Protein AF-W0F2L9-F1 (afdb_monomer_lite)

Secondary structure (DSSP, 8-state):
----------------------------------TT-HHHH---SSSEEEEEEE-PPPPTTSGGGGS---TT--SEEEEEEEEEEBTTBSSSBSS--SSSTTTS---S-B--TT-SEEEEEE-S-TTSPPPEEEEEEE-TTSBEEEEEEEEEESSHHHHHHHHHHHHHHHHHHHHHHHT---EEEEEEEEETTT--EEEEEEEPPPP-----------HHHHHHHHHHHHHHH-S-HHHHHHHHHHHHHHHHHHHHHHHHHHHHTT--------B--S-GGGTS-HHHHHHHHHHHGGGTT-BHHHHHHHHIIIIIHHHH---TTTS----TT-HHHHHHHHHHHHHHHHHHHHHHHHHHHHTT--

Sequence (366 aa):
MPISRNTRKKKNRSGNKLGSRTKKQNESAIDATPLGQPSTTGRPIVTEDVIYTIVPEFPDTDPRSKLGNGPYGSEGEYIVIYRLGVPGVQSASTEFNFDALESTGDSLIGAPAEVKQFDVSYQLSRDGDAIHNFTLSTNENHRLAAAKIQFHAKSFGHAAAQAHNLIMPFLSQLSFTHEVAITTTGRKMVEVATGICQLSQTCIGAVKGMSIDLRVSTPEIRRLMACYREGLSSCEPLYQVLSFYKVIEGVFSIRKIEREAIKEQGETLYQECERMPQDLSAILHPSDLLYQAEYFKPYVGRKFTDVRDRLRDTLRVPIAHLNFDEIQPFGADSYEDMMVVHRALPVLRYMARTLLSSVVSNGNNG

InterPro domains:
  IPR035383 Methylamine utilization protein MauJ, C-terminal domain [PF17419] (225-356)

Foldseek 3Di:
DDDDDDDDDDDDDDDDDDDDDDDDPDPPPVPPPDDWDCVRQVFAQAFDKDKDKDFDDDDPPDPLNPVPRDSFDAWFKKKKKFWKEAPPPLLADSDDDLPCQQAPHAQVAADPPVDQKDKDFDAPDPPDGDTAIWMWGAYPRRGTTMIMHMDTAGTPVRVLQVVLLPVVVVVVVVCVVVVTRMDTQKMWMARPSRRIIMIMGGYGRTDDDDDDDDFDDDPLLVVLVVLLVVLSSDPDLLSVLLSLLVLLVSLVVVVVVVQVVCVVVVHHDDDDFDAAAQDCVVPDPPVCCVPLVVLCVVGHGHTPVVVSVVCVQVRVVLSVDDDPPPDPHQDSSGPVSVVNSSSCNSVSSVSSVVSSVVVSVVVRVD

Radius of gyration: 30.1 Å; chains: 1; bounding box: 117×58×94 Å

Organism: NCBI:txid929713

pLDDT: mean 84.16, std 18.31, range [30.45, 98.38]

Structure (mmCIF, N/CA/C/O backbone):
data_AF-W0F2L9-F1
#
_entry.id   AF-W0F2L9-F1
#
loop_
_atom_site.group_PDB
_atom_site.id
_atom_site.type_symbol
_atom_site.label_atom_id
_atom_site.label_alt_id
_atom_site.label_comp_id
_atom_site.label_asym_id
_atom_site.label_entity_id
_atom_site.label_seq_id
_atom_site.pdbx_PDB_ins_code
_atom_site.Cartn_x
_atom_site.Cartn_y
_atom_site.Cartn_z
_atom_site.occupancy
_atom_site.B_iso_or_equiv
_atom_site.auth_seq_id
_atom_site.auth_comp_id
_atom_site.auth_asym_id
_atom_site.auth_atom_id
_atom_site.pdbx_PDB_model_num
ATOM 1 N N . MET A 1 1 ? -87.367 31.156 61.515 1.00 32.53 1 MET A N 1
ATOM 2 C CA . MET A 1 1 ? -87.009 32.370 60.744 1.00 32.53 1 MET A CA 1
ATOM 3 C C . MET A 1 1 ? -85.594 32.202 60.198 1.00 32.53 1 MET A C 1
ATOM 5 O O . MET A 1 1 ? -84.814 31.554 60.879 1.00 32.53 1 MET A O 1
ATOM 9 N N . PRO A 1 2 ? -85.236 32.858 59.084 1.00 43.34 2 PRO A N 1
ATOM 10 C CA . PRO A 1 2 ? -85.387 32.503 57.661 1.00 43.34 2 PRO A CA 1
ATOM 11 C C . PRO A 1 2 ? -84.258 31.539 57.180 1.00 43.34 2 PRO A C 1
ATOM 13 O O . PRO A 1 2 ? -83.251 31.416 57.862 1.00 43.34 2 PRO A O 1
ATOM 16 N N . ILE A 1 3 ? -84.397 30.686 56.147 1.00 32.66 3 ILE A N 1
ATOM 17 C CA . ILE A 1 3 ? -84.581 30.932 54.688 1.00 32.66 3 ILE A CA 1
ATOM 18 C C . ILE A 1 3 ? -83.305 31.554 54.077 1.00 32.66 3 ILE A C 1
ATOM 20 O O . ILE A 1 3 ? -82.782 32.498 54.638 1.00 32.66 3 ILE A O 1
ATOM 24 N N . SER A 1 4 ? -82.774 31.219 52.901 1.00 33.69 4 SER A N 1
ATOM 25 C CA . SER A 1 4 ? -82.861 30.118 51.932 1.00 33.69 4 SER A CA 1
ATOM 26 C C . SER A 1 4 ? -82.072 30.584 50.695 1.00 33.69 4 SER A C 1
ATOM 28 O O . SER A 1 4 ? -82.092 31.785 50.443 1.00 33.69 4 SER A O 1
ATOM 30 N N . ARG A 1 5 ? -81.614 29.635 49.854 1.00 34.53 5 ARG A N 1
ATOM 31 C CA . ARG A 1 5 ? -81.596 29.723 48.366 1.00 34.53 5 ARG A CA 1
ATOM 32 C C . ARG A 1 5 ? -80.687 30.813 47.756 1.00 34.53 5 ARG A C 1
ATOM 34 O O . ARG A 1 5 ? -80.337 31.790 48.380 1.00 34.53 5 ARG A O 1
ATOM 41 N N . ASN A 1 6 ? -80.258 30.775 46.504 1.00 32.69 6 ASN A N 1
ATOM 42 C CA . ASN A 1 6 ? -80.379 29.868 45.367 1.00 32.69 6 ASN A CA 1
ATOM 43 C C . ASN A 1 6 ? -79.269 30.346 44.407 1.00 32.69 6 ASN A C 1
ATOM 45 O O . ASN A 1 6 ? -79.101 31.543 44.232 1.00 32.69 6 ASN A O 1
ATOM 49 N N . THR A 1 7 ? -78.406 29.473 43.893 1.00 35.94 7 THR A N 1
ATOM 50 C CA . THR A 1 7 ? -78.497 28.824 42.570 1.00 35.94 7 THR A CA 1
ATOM 51 C C . THR A 1 7 ? -78.510 29.730 41.333 1.00 35.94 7 THR A C 1
ATOM 53 O O . THR A 1 7 ? -79.236 30.716 41.297 1.00 35.94 7 THR A O 1
ATOM 56 N N . ARG A 1 8 ? -77.961 29.131 40.256 1.00 36.84 8 ARG A N 1
ATOM 57 C CA . ARG A 1 8 ? -78.331 29.240 38.823 1.00 36.84 8 ARG A CA 1
ATOM 58 C C . ARG A 1 8 ? -77.629 30.357 38.041 1.00 36.84 8 ARG A C 1
ATOM 60 O O . ARG A 1 8 ? -77.566 31.476 38.504 1.00 36.84 8 ARG A O 1
ATOM 67 N N . LYS A 1 9 ? -77.192 30.157 36.789 1.00 39.62 9 LYS A N 1
ATOM 68 C CA . LYS A 1 9 ? -77.120 29.015 35.830 1.00 39.62 9 LYS A CA 1
ATOM 69 C C . LYS A 1 9 ? -76.468 29.613 34.558 1.00 39.62 9 LYS A C 1
ATOM 71 O O . LYS A 1 9 ? -76.722 30.777 34.284 1.00 39.62 9 LYS A O 1
ATOM 76 N N . LYS A 1 10 ? -75.701 28.904 33.722 1.00 36.31 10 LYS A N 1
ATOM 77 C CA . LYS A 1 10 ? -76.143 27.973 32.647 1.00 36.31 10 LYS A CA 1
ATOM 78 C C . LYS A 1 10 ? -74.855 27.419 31.982 1.00 36.31 10 LYS A C 1
ATOM 80 O O . LYS A 1 10 ? -73.947 28.201 31.757 1.00 36.31 10 LYS A O 1
ATOM 85 N N . LYS A 1 11 ? -74.682 26.087 31.869 1.00 38.12 11 LYS A N 1
ATOM 86 C CA . LYS A 1 11 ? -74.959 25.208 30.687 1.00 38.12 11 LYS A CA 1
ATOM 87 C C . LYS A 1 11 ? -73.984 25.448 29.515 1.00 38.12 11 LYS A C 1
ATOM 89 O O . LYS A 1 11 ? -73.829 26.592 29.139 1.00 38.12 11 LYS A O 1
ATOM 94 N N . ASN A 1 12 ? -73.360 24.476 28.839 1.00 33.22 12 ASN A N 1
ATOM 95 C CA . ASN A 1 12 ? -73.493 23.012 28.667 1.00 33.22 12 ASN A CA 1
ATOM 96 C C . ASN A 1 12 ? -72.073 22.459 28.356 1.00 33.22 12 ASN A C 1
ATOM 98 O O . ASN A 1 12 ? -71.280 23.190 27.785 1.00 33.22 12 ASN A O 1
ATOM 102 N N . ARG A 1 13 ? -71.603 21.294 28.826 1.00 33.56 13 ARG A N 1
ATOM 103 C CA . ARG A 1 13 ? -71.938 19.876 28.535 1.00 33.56 13 ARG A CA 1
ATOM 104 C C . ARG A 1 13 ? -71.555 19.343 27.134 1.00 33.56 13 ARG A C 1
ATOM 106 O O . ARG A 1 13 ? -72.131 19.752 26.135 1.00 33.56 13 ARG A O 1
ATOM 113 N N . SER A 1 14 ? -70.763 18.260 27.190 1.00 32.53 14 SER A N 1
ATOM 114 C CA . SER A 1 14 ? -70.468 17.199 26.199 1.00 32.53 14 SER A CA 1
ATOM 115 C C . SER A 1 14 ? -69.470 17.554 25.085 1.00 32.53 14 SER A C 1
ATOM 117 O O . SER A 1 14 ? -69.533 18.641 24.547 1.00 32.53 14 SER A O 1
ATOM 119 N N . GLY A 1 15 ? -68.517 16.704 24.703 1.00 31.48 15 GLY A N 1
ATOM 120 C CA . GLY A 1 15 ? -68.354 15.285 24.986 1.00 31.48 15 GLY A CA 1
ATOM 121 C C . GLY A 1 15 ? -66.966 14.782 24.581 1.00 31.48 15 GLY A C 1
ATOM 122 O O . GLY A 1 15 ? -66.255 15.375 23.781 1.00 31.48 15 GLY A O 1
ATOM 123 N N . ASN A 1 16 ? -66.617 13.675 25.216 1.00 34.03 16 ASN A N 1
ATOM 124 C CA . ASN A 1 16 ? -65.407 12.880 25.105 1.00 34.03 16 ASN A CA 1
ATOM 125 C C . ASN A 1 16 ? -65.373 12.123 23.758 1.00 34.03 16 ASN A C 1
ATOM 127 O O . ASN A 1 16 ? -66.398 11.530 23.418 1.00 34.03 16 ASN A O 1
ATOM 131 N N . LYS A 1 17 ? -64.227 12.057 23.056 1.00 34.38 17 LYS A N 1
ATOM 132 C CA . LYS A 1 17 ? -63.616 10.796 22.562 1.00 34.38 17 LYS A CA 1
ATOM 133 C C . LYS A 1 17 ? -62.406 11.003 21.638 1.00 34.38 17 LYS A C 1
ATOM 135 O O . LYS A 1 17 ? -62.481 11.668 20.614 1.00 34.38 17 LYS A O 1
ATOM 140 N N . LEU A 1 18 ? -61.334 10.326 22.052 1.00 33.78 18 LEU A N 1
ATOM 141 C CA . LEU A 1 18 ? -60.259 9.666 21.309 1.00 33.78 18 LEU A CA 1
ATOM 142 C C . LEU A 1 18 ? -60.144 9.926 19.796 1.00 33.78 18 LEU A C 1
ATOM 144 O O . LEU A 1 18 ? -60.967 9.476 19.005 1.00 33.78 18 LEU A O 1
ATOM 148 N N . GLY A 1 19 ? -58.981 10.451 19.420 1.00 30.45 19 GLY A N 1
ATOM 149 C CA . GLY A 1 19 ? -58.369 10.266 18.110 1.00 30.45 19 GLY A CA 1
ATOM 150 C C . GLY A 1 19 ? -56.856 10.189 18.281 1.00 30.45 19 GLY A C 1
ATOM 151 O O . GLY A 1 19 ? -56.176 11.208 18.316 1.00 30.45 19 GLY A O 1
ATOM 152 N N . SER A 1 20 ? -56.347 8.970 18.441 1.00 38.28 20 SER A N 1
ATOM 153 C CA . SER A 1 20 ? -54.932 8.617 18.350 1.00 38.28 20 SER A CA 1
ATOM 154 C C . SER A 1 20 ? -54.290 9.243 17.107 1.00 38.28 20 SER A C 1
ATOM 156 O O . SER A 1 20 ? -54.668 8.902 15.985 1.00 38.28 20 SER A O 1
ATOM 158 N N . ARG A 1 21 ? -53.289 10.110 17.282 1.00 32.28 21 ARG A N 1
ATOM 159 C CA . ARG A 1 21 ? -52.370 10.486 16.199 1.00 32.28 21 ARG A CA 1
ATOM 160 C C . ARG A 1 21 ? -51.006 9.875 16.469 1.00 32.28 21 ARG A C 1
ATOM 162 O O . ARG A 1 21 ? -50.103 10.474 17.039 1.00 32.28 21 ARG A O 1
ATOM 169 N N . THR A 1 22 ? -50.933 8.611 16.087 1.00 32.81 22 THR A N 1
ATOM 170 C CA . THR A 1 22 ? -49.727 7.817 15.918 1.00 32.81 22 THR A CA 1
ATOM 171 C C . THR A 1 22 ? -48.825 8.454 14.858 1.00 32.81 22 THR A C 1
ATOM 173 O O . THR A 1 22 ? -49.310 8.945 13.839 1.00 32.81 22 THR A O 1
ATOM 176 N N . LYS A 1 23 ? -47.515 8.406 15.127 1.00 41.28 23 LYS A N 1
ATOM 177 C CA . LYS A 1 23 ? -46.378 8.357 14.192 1.00 41.28 23 LYS A CA 1
ATOM 178 C C . LYS A 1 23 ? -46.710 8.427 12.694 1.00 41.28 23 LYS A C 1
ATOM 180 O O . LYS A 1 23 ? -47.320 7.506 12.158 1.00 41.28 23 LYS A O 1
ATOM 185 N N . LYS A 1 24 ? -46.117 9.416 12.024 1.00 33.44 24 LYS A N 1
ATOM 186 C CA . LYS A 1 24 ? -45.250 9.257 10.837 1.00 33.44 24 LYS A CA 1
ATOM 187 C C . LYS A 1 24 ? -44.818 10.655 10.389 1.00 33.44 24 LYS A C 1
ATOM 189 O O . LYS A 1 24 ? -45.461 11.276 9.550 1.00 33.44 24 LYS A O 1
ATOM 194 N N . GLN A 1 25 ? -43.752 11.178 10.996 1.00 34.28 25 GLN A N 1
ATOM 195 C CA . GLN A 1 25 ? -42.932 12.144 10.273 1.00 34.28 25 GLN A CA 1
ATOM 196 C C . GLN A 1 25 ? -42.144 11.330 9.251 1.00 34.28 25 GLN A C 1
ATOM 198 O O . GLN A 1 25 ? -41.449 10.380 9.601 1.00 34.28 25 GLN A O 1
ATOM 203 N N . ASN A 1 26 ? -42.405 11.639 7.987 1.00 33.47 26 ASN A N 1
ATOM 204 C CA . ASN A 1 26 ? -41.763 11.061 6.823 1.00 33.47 26 ASN A CA 1
ATOM 205 C C . ASN A 1 26 ? -40.258 11.341 6.875 1.00 33.47 26 ASN A C 1
ATOM 207 O O . ASN A 1 26 ? -39.816 12.411 6.467 1.00 33.47 26 ASN A O 1
ATOM 211 N N . GLU A 1 27 ? -39.475 10.363 7.313 1.00 35.22 27 GLU A N 1
ATOM 212 C CA . GLU A 1 27 ? -38.125 10.176 6.795 1.00 35.22 27 GLU A CA 1
ATOM 213 C C . GLU A 1 27 ? -38.273 9.592 5.389 1.00 35.22 27 GLU A C 1
ATOM 215 O O . GLU A 1 27 ? -38.301 8.380 5.185 1.00 35.22 27 GLU A O 1
ATOM 220 N N . SER A 1 28 ? -38.440 10.461 4.393 1.00 34.53 28 SER A N 1
ATOM 221 C CA . SER A 1 28 ? -38.122 10.075 3.025 1.00 34.53 28 SER A CA 1
ATOM 222 C C . SER A 1 28 ? -36.600 10.051 2.921 1.00 34.53 28 SER A C 1
ATOM 224 O O . SER A 1 28 ? -35.982 11.049 2.546 1.00 34.53 28 SER A O 1
ATOM 226 N N . ALA A 1 29 ? -35.989 8.925 3.291 1.00 37.34 29 ALA A N 1
ATOM 227 C CA . ALA A 1 29 ? -34.690 8.581 2.741 1.00 37.34 29 ALA A CA 1
ATOM 228 C C . ALA A 1 29 ? -34.865 8.615 1.219 1.00 37.34 29 ALA A C 1
ATOM 230 O O . ALA A 1 29 ? -35.663 7.861 0.661 1.00 37.34 29 ALA A O 1
ATOM 231 N N . ILE A 1 30 ? -34.220 9.575 0.558 1.00 34.94 30 ILE A N 1
ATOM 232 C CA . ILE A 1 30 ? -34.125 9.569 -0.896 1.00 34.94 30 ILE A CA 1
ATOM 233 C C . ILE A 1 30 ? -33.247 8.364 -1.212 1.00 34.94 30 ILE A C 1
ATOM 235 O O . ILE A 1 30 ? -32.023 8.443 -1.154 1.00 34.94 30 ILE A O 1
ATOM 239 N N . ASP A 1 31 ? -33.897 7.237 -1.476 1.00 37.38 31 ASP A N 1
ATOM 240 C CA . ASP A 1 31 ? -33.274 5.989 -1.893 1.00 37.38 31 ASP A CA 1
ATOM 241 C C . ASP A 1 31 ? -32.893 6.132 -3.373 1.00 37.38 31 ASP A C 1
ATOM 243 O O . ASP A 1 31 ? -33.450 5.518 -4.281 1.00 37.38 31 ASP A O 1
ATOM 247 N N . ALA A 1 32 ? -31.991 7.074 -3.649 1.00 41.34 32 ALA A N 1
ATOM 248 C CA . ALA A 1 32 ? -31.327 7.136 -4.930 1.00 41.34 32 ALA A CA 1
ATOM 249 C C . ALA A 1 32 ? -30.340 5.973 -4.935 1.00 41.34 32 ALA A C 1
ATOM 251 O O . ALA A 1 32 ? -29.267 6.086 -4.347 1.00 41.34 32 ALA A O 1
ATOM 252 N N . THR A 1 33 ? -30.691 4.857 -5.582 1.00 44.84 33 THR A N 1
ATOM 253 C CA . THR A 1 33 ? -29.700 3.865 -6.011 1.00 44.84 33 THR A CA 1
ATOM 254 C C . THR A 1 33 ? -28.662 4.616 -6.841 1.00 44.84 33 THR A C 1
ATOM 256 O O . THR A 1 33 ? -28.976 5.032 -7.960 1.00 44.84 33 THR A O 1
ATOM 259 N N . PRO A 1 34 ? -27.460 4.876 -6.305 1.00 46.47 34 PRO A N 1
ATOM 260 C CA . PRO A 1 34 ? -26.471 5.656 -7.021 1.00 46.47 34 PRO A CA 1
ATOM 261 C C . PRO A 1 34 ? -26.061 4.861 -8.263 1.00 46.47 34 PRO A C 1
ATOM 263 O O . PRO A 1 34 ? -25.746 3.671 -8.178 1.00 46.47 34 PRO A O 1
ATOM 266 N N . LEU A 1 35 ? -26.046 5.520 -9.421 1.00 42.91 35 LEU A N 1
ATOM 267 C CA . LEU A 1 35 ? -25.263 5.049 -10.559 1.00 42.91 35 LEU A CA 1
ATOM 268 C C . LEU A 1 35 ? -23.835 4.798 -10.052 1.00 42.91 35 LEU A C 1
ATOM 270 O O . LEU A 1 35 ? -23.192 5.721 -9.555 1.00 42.91 35 LEU A O 1
ATOM 274 N N . GLY A 1 36 ? -23.363 3.553 -10.132 1.00 46.50 36 GLY A N 1
ATOM 275 C CA . GLY A 1 36 ? -21.990 3.209 -9.767 1.00 46.50 36 GLY A CA 1
ATOM 276 C C . GLY A 1 36 ? -21.790 2.300 -8.553 1.00 46.50 36 GLY A C 1
ATOM 277 O O . GLY A 1 36 ? -20.701 2.318 -7.981 1.00 46.50 36 GLY A O 1
ATOM 278 N N . GLN A 1 37 ? -22.784 1.477 -8.191 1.00 53.00 37 GLN A N 1
ATOM 279 C CA . GLN A 1 37 ? -22.584 0.330 -7.290 1.00 53.00 37 GLN A CA 1
ATOM 280 C C . GLN A 1 37 ? -21.299 -0.439 -7.682 1.00 53.00 37 GLN A C 1
ATOM 282 O O . GLN A 1 37 ? -21.071 -0.624 -8.885 1.00 53.00 37 GLN A O 1
ATOM 287 N N . PRO A 1 38 ? -20.465 -0.898 -6.723 1.00 52.88 38 PRO A N 1
ATOM 288 C CA . PRO A 1 38 ? -19.215 -1.617 -7.017 1.00 52.88 38 PRO A CA 1
ATOM 289 C C . PRO A 1 38 ? -19.407 -2.766 -8.018 1.00 52.88 38 PRO A C 1
ATOM 291 O O . PRO A 1 38 ? -18.625 -2.927 -8.953 1.00 52.88 38 PRO A O 1
ATOM 294 N N . SER A 1 39 ? -20.536 -3.473 -7.905 1.00 54.03 39 SER A N 1
ATOM 295 C CA . SER A 1 39 ? -20.955 -4.559 -8.798 1.00 54.03 39 SER A CA 1
ATOM 296 C C . SER A 1 39 ? -21.158 -4.158 -10.266 1.00 54.03 39 SER A C 1
ATOM 298 O O . SER A 1 39 ? -21.162 -5.027 -11.130 1.00 54.03 39 SER A O 1
ATOM 300 N N . THR A 1 40 ? -21.316 -2.865 -10.565 1.00 56.09 40 THR A N 1
ATOM 301 C CA . THR A 1 40 ? -21.592 -2.342 -11.917 1.00 56.09 40 THR A CA 1
ATOM 302 C C . THR A 1 40 ? -20.418 -1.601 -12.553 1.00 56.09 40 THR A C 1
ATOM 304 O O . THR A 1 40 ? -20.415 -1.412 -13.765 1.00 56.09 40 THR A O 1
ATOM 307 N N . THR A 1 41 ? -19.424 -1.173 -11.767 1.00 64.81 41 THR A N 1
ATOM 308 C CA . THR A 1 41 ? -18.317 -0.325 -12.259 1.00 64.81 41 THR A CA 1
ATOM 309 C C . THR A 1 41 ? -16.959 -1.012 -12.267 1.00 64.81 41 THR A C 1
ATOM 311 O O . THR A 1 41 ? -16.016 -0.447 -12.813 1.00 64.81 41 THR A O 1
ATOM 314 N N . GLY A 1 42 ? -16.830 -2.188 -11.641 1.00 71.12 42 GLY A N 1
ATOM 315 C CA . GLY A 1 42 ? -15.534 -2.852 -11.459 1.00 71.12 42 GLY A CA 1
ATOM 316 C C . GLY A 1 42 ? -14.571 -2.079 -10.548 1.00 71.12 42 GLY A C 1
ATOM 317 O O . GLY A 1 42 ? -13.401 -2.437 -10.450 1.00 71.12 42 GLY A O 1
ATOM 318 N N . ARG A 1 43 ? -15.045 -1.012 -9.886 1.00 81.25 43 ARG A N 1
ATOM 319 C CA . ARG A 1 43 ? -14.256 -0.210 -8.948 1.00 81.25 43 ARG A CA 1
ATOM 320 C C . ARG A 1 43 ? -14.350 -0.786 -7.534 1.00 81.25 43 ARG A C 1
ATOM 322 O O . ARG A 1 43 ? -15.436 -1.219 -7.134 1.00 81.25 43 ARG A O 1
ATOM 329 N N . PRO A 1 44 ? -13.261 -0.724 -6.752 1.00 82.94 44 PRO A N 1
ATOM 330 C CA . PRO A 1 44 ? -13.274 -1.144 -5.355 1.00 82.94 44 PRO A CA 1
ATOM 331 C C . PRO A 1 44 ? -14.209 -0.279 -4.499 1.00 82.94 44 PRO A C 1
ATOM 333 O O . PRO A 1 44 ? -14.563 0.840 -4.865 1.00 82.94 44 PRO A O 1
ATOM 336 N N . ILE A 1 45 ? -14.603 -0.757 -3.314 1.00 82.88 45 ILE A N 1
ATOM 337 C CA . ILE A 1 45 ? -15.518 -0.017 -2.418 1.00 82.88 45 ILE A CA 1
ATOM 338 C C . ILE A 1 45 ? -14.928 1.337 -1.991 1.00 82.88 45 ILE A C 1
ATOM 340 O O . ILE A 1 45 ? -15.658 2.303 -1.753 1.00 82.88 45 ILE A O 1
ATOM 344 N N . VAL A 1 46 ? -13.616 1.420 -1.821 1.00 87.00 46 VAL A N 1
ATOM 345 C CA . VAL A 1 46 ? -12.884 2.654 -1.512 1.00 87.00 46 VAL A CA 1
ATOM 346 C C . VAL A 1 46 ? -11.710 2.774 -2.467 1.00 87.00 46 VAL A C 1
ATOM 348 O O . VAL A 1 46 ? -11.384 1.809 -3.141 1.00 87.00 46 VAL A O 1
ATOM 351 N N . THR A 1 47 ? -11.084 3.946 -2.528 1.00 89.12 47 THR A N 1
ATOM 352 C CA . THR A 1 47 ? -9.832 4.091 -3.270 1.00 89.12 47 THR A CA 1
ATOM 353 C C . THR A 1 47 ? -8.779 3.155 -2.679 1.00 89.12 47 THR A C 1
ATOM 355 O O . THR A 1 47 ? -8.480 3.254 -1.489 1.00 89.12 47 THR A O 1
ATOM 358 N N . GLU A 1 48 ? -8.269 2.228 -3.483 1.00 87.69 48 GLU A N 1
ATOM 359 C CA . GLU A 1 48 ? -7.259 1.242 -3.085 1.00 87.69 48 GLU A CA 1
ATOM 360 C C . GLU A 1 48 ? -6.515 0.700 -4.311 1.00 87.69 48 GLU A C 1
ATOM 362 O O . GLU A 1 48 ? -6.944 0.904 -5.452 1.00 87.69 48 GLU A O 1
ATOM 367 N N . ASP A 1 49 ? -5.389 0.030 -4.076 1.00 87.94 49 ASP A N 1
ATOM 368 C CA . ASP A 1 49 ? -4.634 -0.645 -5.127 1.00 87.94 49 ASP A CA 1
ATOM 369 C C . ASP A 1 49 ? -5.396 -1.847 -5.669 1.00 87.94 49 ASP A C 1
ATOM 371 O O . ASP A 1 49 ? -5.855 -2.713 -4.920 1.00 87.94 49 ASP A O 1
ATOM 375 N N . VAL A 1 50 ? -5.482 -1.922 -6.993 1.00 87.19 50 VAL A N 1
ATOM 376 C CA . VAL A 1 50 ? -6.044 -3.074 -7.696 1.00 87.19 50 VAL A CA 1
ATOM 377 C C . VAL A 1 50 ? -5.024 -3.639 -8.668 1.00 87.19 50 VAL A C 1
ATOM 379 O O . VAL A 1 50 ? -4.201 -2.910 -9.226 1.00 87.19 50 VAL A O 1
ATOM 382 N N . ILE A 1 51 ? -5.098 -4.953 -8.872 1.00 89.50 51 ILE A N 1
ATOM 383 C CA . ILE A 1 51 ? -4.197 -5.694 -9.747 1.00 89.50 51 ILE A CA 1
ATOM 384 C C . ILE A 1 51 ? -5.024 -6.383 -10.828 1.00 89.50 51 ILE A C 1
ATOM 386 O O . ILE A 1 51 ? -5.905 -7.185 -10.525 1.00 89.50 51 ILE A O 1
ATOM 390 N N . TYR A 1 52 ? -4.697 -6.109 -12.087 1.00 89.06 52 TYR A N 1
ATOM 391 C CA . TYR A 1 52 ? -5.241 -6.804 -13.248 1.00 89.06 52 TYR A CA 1
ATOM 392 C C . TYR A 1 52 ? -4.153 -7.643 -13.894 1.00 89.06 52 TYR A C 1
ATOM 394 O O . TYR A 1 52 ? -3.037 -7.165 -14.087 1.00 89.06 52 TYR A O 1
ATOM 402 N N . THR A 1 53 ? -4.482 -8.880 -14.257 1.00 91.44 53 THR A N 1
ATOM 403 C CA . THR A 1 53 ? -3.586 -9.749 -15.026 1.00 91.44 53 THR A CA 1
ATOM 404 C C . THR A 1 53 ? -4.269 -10.137 -16.330 1.00 91.44 53 THR A C 1
ATOM 406 O O . THR A 1 53 ? -5.377 -10.667 -16.312 1.00 91.44 53 THR A O 1
ATOM 409 N N . ILE A 1 54 ? -3.610 -9.857 -17.452 1.00 91.44 54 ILE A N 1
ATOM 410 C CA . ILE A 1 54 ? -4.029 -10.259 -18.793 1.00 91.44 54 ILE A CA 1
ATOM 411 C C . ILE A 1 54 ? -3.233 -11.503 -19.165 1.00 91.44 54 ILE A C 1
ATOM 413 O O . ILE A 1 54 ? -2.006 -11.445 -19.260 1.00 91.44 54 ILE A O 1
ATOM 417 N N . VAL A 1 55 ? -3.942 -12.610 -19.378 1.00 92.75 55 VAL A N 1
ATOM 418 C CA . VAL A 1 55 ? -3.371 -13.888 -19.808 1.00 92.75 55 VAL A CA 1
ATOM 419 C C . VAL A 1 55 ? -3.740 -14.100 -21.277 1.00 92.75 55 VAL A C 1
ATOM 421 O O . VAL A 1 55 ? -4.925 -14.262 -21.571 1.00 92.75 55 VAL A O 1
ATOM 424 N N . PRO A 1 56 ? -2.776 -14.056 -22.212 1.00 90.94 56 PRO A N 1
ATOM 425 C CA . PRO A 1 56 ? -3.052 -14.334 -23.614 1.00 90.94 56 PRO A CA 1
ATOM 426 C C . PRO A 1 56 ? -3.479 -15.790 -23.822 1.00 90.94 56 PRO A C 1
ATOM 428 O O . PRO A 1 56 ? -2.887 -16.710 -23.255 1.00 90.94 56 PRO A O 1
ATOM 431 N N . GLU A 1 57 ? -4.475 -16.001 -24.680 1.00 90.38 57 GLU A N 1
ATOM 432 C CA . GLU A 1 57 ? -4.850 -17.331 -25.153 1.00 90.38 57 GLU A CA 1
ATOM 433 C C . GLU A 1 57 ? -4.132 -17.620 -26.471 1.00 90.38 57 GLU A C 1
ATOM 435 O O . GLU A 1 57 ? -4.287 -16.901 -27.462 1.00 90.38 57 GLU A O 1
ATOM 440 N N . PHE A 1 58 ? -3.320 -18.675 -26.473 1.00 88.00 58 PHE A N 1
ATOM 441 C CA . PHE A 1 58 ? -2.558 -19.101 -27.640 1.00 88.00 58 PHE A CA 1
ATOM 442 C C . PHE A 1 58 ? -3.222 -20.306 -28.309 1.00 88.00 58 PHE A C 1
ATOM 444 O O . PHE A 1 58 ? -3.644 -21.223 -27.604 1.00 88.00 58 PHE A O 1
ATOM 451 N N . PRO A 1 59 ? -3.279 -20.359 -29.652 1.00 90.81 59 PRO A N 1
ATOM 452 C CA . PRO A 1 59 ? -3.719 -21.564 -30.343 1.00 90.81 59 PRO A CA 1
ATOM 453 C C . PRO A 1 59 ? -2.725 -22.708 -30.101 1.00 90.81 59 PRO A C 1
ATOM 455 O O . PRO A 1 59 ? -1.527 -22.464 -29.957 1.00 90.81 59 PRO A O 1
ATOM 458 N N . ASP A 1 60 ? -3.191 -23.958 -30.156 1.00 90.25 60 ASP A N 1
ATOM 459 C CA . ASP A 1 60 ? -2.361 -25.160 -29.924 1.00 90.25 60 ASP A CA 1
ATOM 460 C C . ASP A 1 60 ? -1.129 -25.257 -30.848 1.00 90.25 60 ASP A C 1
ATOM 462 O O . ASP A 1 60 ? -0.150 -25.946 -30.553 1.00 90.25 60 ASP A O 1
ATOM 466 N N . THR A 1 61 ? -1.165 -24.567 -31.992 1.00 92.44 61 THR A N 1
ATOM 467 C CA . THR A 1 61 ? -0.057 -24.491 -32.952 1.00 92.44 61 THR A CA 1
ATOM 468 C C . THR A 1 61 ? 1.062 -23.546 -32.520 1.00 92.44 61 THR A C 1
ATOM 470 O O . THR A 1 61 ? 2.168 -23.635 -33.049 1.00 92.44 61 THR A O 1
ATOM 473 N N . ASP A 1 62 ? 0.792 -22.619 -31.602 1.00 88.44 62 ASP A N 1
ATOM 474 C CA . ASP A 1 62 ? 1.785 -21.685 -31.082 1.00 88.44 62 ASP A CA 1
ATOM 475 C C . ASP A 1 62 ? 2.625 -22.379 -29.995 1.00 88.44 62 ASP A C 1
ATOM 477 O O . ASP A 1 62 ? 2.055 -22.915 -29.041 1.00 88.44 62 ASP A O 1
ATOM 481 N N . PRO A 1 63 ? 3.970 -22.372 -30.076 1.00 86.88 63 PRO A N 1
ATOM 482 C CA . PRO A 1 63 ? 4.828 -22.965 -29.050 1.00 86.88 63 PRO A CA 1
ATOM 483 C C . PRO A 1 63 ? 4.561 -22.447 -27.629 1.00 86.88 63 PRO A C 1
ATOM 485 O O . PRO A 1 63 ? 4.768 -23.188 -26.668 1.00 86.88 63 PRO A O 1
ATOM 488 N N . ARG A 1 64 ? 4.066 -21.210 -27.489 1.00 86.81 64 ARG A N 1
ATOM 489 C CA . ARG A 1 64 ? 3.737 -20.588 -26.198 1.00 86.81 64 ARG A CA 1
ATOM 490 C C . ARG A 1 64 ? 2.504 -21.192 -25.535 1.00 86.81 64 ARG A C 1
ATOM 492 O O . ARG A 1 64 ? 2.388 -21.111 -24.320 1.00 86.81 64 ARG A O 1
ATOM 499 N N . SER A 1 65 ? 1.631 -21.876 -26.280 1.00 84.56 65 SER A N 1
ATOM 500 C CA . SER A 1 65 ? 0.504 -22.625 -25.694 1.00 84.56 65 SER A CA 1
ATOM 501 C C . SER A 1 65 ? 0.959 -23.702 -24.697 1.00 84.56 65 SER A C 1
ATOM 503 O O . SER A 1 65 ? 0.207 -24.079 -23.803 1.00 84.56 65 SER A O 1
ATOM 505 N N . LYS A 1 66 ? 2.210 -24.172 -24.823 1.00 83.19 66 LYS A N 1
ATOM 506 C CA . LYS A 1 66 ? 2.822 -25.203 -23.970 1.00 83.19 66 LYS A CA 1
ATOM 507 C C . LYS A 1 66 ? 3.554 -24.643 -22.752 1.00 83.19 66 LYS A C 1
ATOM 509 O O . LYS A 1 66 ? 3.918 -25.410 -21.863 1.00 83.19 66 LYS A O 1
ATOM 514 N N . LEU A 1 67 ? 3.803 -23.336 -22.721 1.00 78.44 67 LEU A N 1
ATOM 515 C CA . LEU A 1 67 ? 4.326 -22.642 -21.550 1.00 78.44 67 LEU A CA 1
ATOM 516 C C . LEU A 1 67 ? 3.127 -22.397 -20.629 1.00 78.44 67 LEU A C 1
ATOM 518 O O . LEU A 1 67 ? 2.084 -21.951 -21.093 1.00 78.44 67 LEU A O 1
ATOM 522 N N . GLY A 1 68 ? 3.208 -22.784 -19.356 1.00 69.19 68 GLY A N 1
ATOM 523 C CA . GLY A 1 68 ? 2.057 -22.717 -18.451 1.00 69.19 68 GLY A CA 1
ATOM 524 C C . GLY A 1 68 ? 1.475 -21.301 -18.369 1.00 69.19 68 GLY A C 1
ATOM 525 O O . GLY A 1 68 ? 2.074 -20.427 -17.755 1.00 69.19 68 GLY A O 1
ATOM 526 N N . ASN A 1 69 ? 0.293 -21.083 -18.954 1.00 69.56 69 ASN A N 1
ATOM 527 C CA . ASN A 1 69 ? -0.346 -19.766 -19.061 1.00 69.56 69 ASN A CA 1
ATOM 528 C C . ASN A 1 69 ? -1.179 -19.439 -17.810 1.00 69.56 69 ASN A C 1
ATOM 530 O O . ASN A 1 69 ? -2.403 -19.324 -17.858 1.00 69.56 69 ASN A O 1
ATOM 534 N N . GLY A 1 70 ? -0.518 -19.362 -16.654 1.00 83.00 70 GLY A N 1
ATOM 535 C CA . GLY A 1 70 ? -1.163 -19.063 -15.376 1.00 83.00 70 GLY A CA 1
ATOM 536 C C . GLY A 1 70 ? -1.138 -17.568 -15.026 1.00 83.00 70 GLY A C 1
ATOM 537 O O . GLY A 1 70 ? -0.160 -16.886 -15.325 1.00 83.00 70 GLY A O 1
ATOM 538 N N . PRO A 1 71 ? -2.133 -17.045 -14.282 1.00 88.31 71 PRO A N 1
ATOM 539 C CA . PRO A 1 71 ? -2.169 -15.635 -13.866 1.00 88.31 71 PRO A CA 1
ATOM 540 C C . PRO A 1 71 ? -1.071 -15.256 -12.852 1.00 88.31 71 PRO A C 1
ATOM 542 O O . PRO A 1 71 ? -0.937 -14.094 -12.478 1.00 88.31 71 PRO A O 1
ATOM 545 N N . TYR A 1 72 ? -0.295 -16.230 -12.377 1.00 90.56 72 TYR A N 1
ATOM 546 C CA . TYR A 1 72 ? 0.799 -16.031 -11.424 1.00 90.56 72 TYR A CA 1
ATOM 547 C C . TYR A 1 72 ? 2.167 -15.863 -12.098 1.00 90.56 72 TYR A C 1
ATOM 549 O O . TYR A 1 72 ? 3.142 -15.530 -11.418 1.00 90.56 72 TYR A O 1
ATOM 557 N N . GLY A 1 73 ? 2.216 -16.026 -13.422 1.00 91.50 73 GLY A N 1
ATOM 558 C CA . GLY A 1 73 ? 3.441 -16.019 -14.208 1.00 91.50 73 GLY A CA 1
ATOM 559 C C . GLY A 1 73 ? 4.256 -17.301 -14.041 1.00 91.50 73 GLY A C 1
ATOM 560 O O . GLY A 1 73 ? 4.000 -18.113 -13.145 1.00 91.50 73 GLY A O 1
ATOM 561 N N . SER A 1 74 ? 5.232 -17.483 -14.923 1.00 92.81 74 SER A N 1
ATOM 562 C CA . SER A 1 74 ? 6.148 -18.625 -14.941 1.00 92.81 74 SER A CA 1
ATOM 563 C C . SER A 1 74 ? 7.602 -18.209 -14.696 1.00 92.81 74 SER A C 1
ATOM 565 O O . SER A 1 74 ? 7.920 -17.024 -14.615 1.00 92.81 74 SER A O 1
ATOM 567 N N . GLU A 1 75 ? 8.507 -19.165 -14.507 1.00 95.06 75 GLU A N 1
ATOM 568 C CA . GLU A 1 75 ? 9.924 -18.831 -14.375 1.00 95.06 75 GLU A CA 1
ATOM 569 C C . GLU A 1 75 ? 10.509 -18.367 -15.718 1.00 95.06 75 GLU A C 1
ATOM 571 O O . GLU A 1 75 ? 10.370 -19.053 -16.729 1.00 95.06 75 GLU A O 1
ATOM 576 N N . GLY A 1 76 ? 11.193 -17.222 -15.728 1.00 95.50 76 GLY A N 1
ATOM 577 C CA . GLY A 1 76 ? 11.792 -16.657 -16.933 1.00 95.50 76 GLY A CA 1
ATOM 578 C C . GLY A 1 76 ? 12.130 -15.177 -16.804 1.00 95.50 76 GLY A C 1
ATOM 579 O O . GLY A 1 76 ? 12.206 -14.628 -15.708 1.00 95.50 76 GLY A O 1
ATOM 580 N N . GLU A 1 77 ? 12.313 -14.525 -17.948 1.00 98.00 77 GLU A N 1
ATOM 581 C CA . GLU A 1 77 ? 12.594 -13.092 -18.040 1.00 98.00 77 GLU A CA 1
ATOM 582 C C . GLU A 1 77 ? 11.331 -12.250 -17.824 1.00 98.00 77 GLU A C 1
ATOM 584 O O . GLU A 1 77 ? 10.288 -12.493 -18.441 1.00 98.00 77 GLU A O 1
ATOM 589 N N . TYR A 1 78 ? 11.452 -11.216 -16.993 1.00 98.12 78 TYR A N 1
ATOM 590 C CA . TYR A 1 78 ? 10.403 -10.242 -16.715 1.00 98.12 78 TYR A CA 1
ATOM 591 C C . TYR A 1 78 ? 10.886 -8.827 -17.002 1.00 98.12 78 TYR A C 1
ATOM 593 O O . TYR A 1 78 ? 12.023 -8.469 -16.706 1.00 98.12 78 TYR A O 1
ATOM 601 N N . ILE A 1 79 ? 9.977 -7.999 -17.510 1.00 97.75 79 ILE A N 1
ATOM 602 C CA . ILE A 1 79 ? 10.144 -6.548 -17.592 1.00 97.75 79 ILE A CA 1
ATOM 603 C C . ILE A 1 79 ? 9.203 -5.918 -16.571 1.00 97.75 79 ILE A C 1
ATOM 605 O O . ILE A 1 79 ? 7.991 -6.112 -16.651 1.00 97.75 79 ILE A O 1
ATOM 609 N N . VAL A 1 80 ? 9.748 -5.145 -15.635 1.00 97.62 80 VAL A N 1
ATOM 610 C CA . VAL A 1 80 ? 8.982 -4.398 -14.632 1.00 97.62 80 VAL A CA 1
ATOM 611 C C . VAL A 1 80 ? 9.147 -2.908 -14.879 1.00 97.62 80 VAL A C 1
ATOM 613 O O . VAL A 1 80 ? 10.263 -2.415 -15.013 1.00 97.62 80 VAL A O 1
ATOM 616 N N . ILE A 1 81 ? 8.031 -2.191 -14.932 1.00 97.25 81 ILE A N 1
ATOM 617 C CA . ILE A 1 81 ? 7.967 -0.751 -15.155 1.00 97.25 81 ILE A CA 1
ATOM 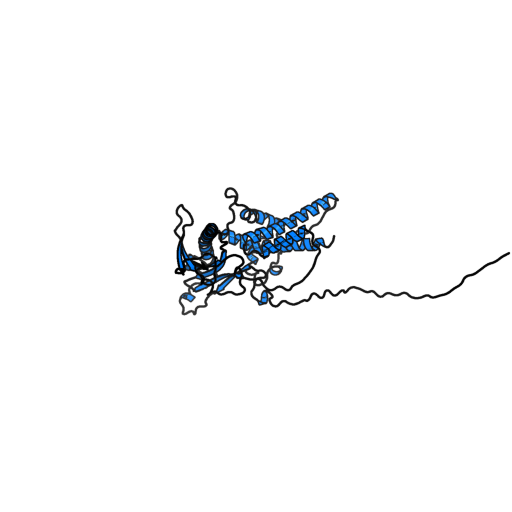618 C C . ILE A 1 81 ? 7.186 -0.129 -14.003 1.00 97.25 81 ILE A C 1
ATOM 620 O O . ILE A 1 81 ? 6.015 -0.452 -13.798 1.00 97.25 81 ILE A O 1
ATOM 624 N N . TYR A 1 82 ? 7.809 0.794 -13.287 1.00 96.44 82 TYR A N 1
ATOM 625 C CA . TYR A 1 82 ? 7.148 1.676 -12.335 1.00 96.44 82 TYR A CA 1
ATOM 626 C C . TYR A 1 82 ? 6.851 3.014 -12.992 1.00 96.44 82 TYR A C 1
ATOM 628 O O . TYR A 1 82 ? 7.747 3.622 -13.574 1.00 96.44 82 TYR A O 1
ATOM 636 N N . ARG A 1 83 ? 5.619 3.502 -12.849 1.00 95.19 83 ARG A N 1
ATOM 637 C CA . ARG A 1 83 ? 5.281 4.892 -13.158 1.00 95.19 83 ARG A CA 1
ATOM 638 C C . ARG A 1 83 ? 5.561 5.751 -11.940 1.00 95.19 83 ARG A C 1
ATOM 640 O O . ARG A 1 83 ? 5.020 5.494 -10.864 1.00 95.19 83 ARG A O 1
ATOM 647 N N . LEU A 1 84 ? 6.382 6.771 -12.133 1.00 94.88 84 LEU A N 1
ATOM 648 C CA . LEU A 1 84 ? 6.764 7.722 -11.104 1.00 94.88 84 LEU A CA 1
ATOM 649 C C . LEU A 1 84 ? 5.747 8.860 -11.043 1.00 94.88 84 LEU A C 1
ATOM 651 O O . LEU A 1 84 ? 5.186 9.282 -12.056 1.00 94.88 84 LEU A O 1
ATOM 655 N N . GLY A 1 85 ? 5.493 9.346 -9.838 1.00 93.25 85 GLY A N 1
ATOM 656 C CA . GLY A 1 85 ? 4.578 10.450 -9.602 1.00 93.25 85 GLY A CA 1
ATOM 657 C C . GLY A 1 85 ? 4.877 11.164 -8.297 1.00 93.25 85 GLY A C 1
ATOM 658 O O . GLY A 1 85 ? 5.827 10.828 -7.590 1.00 93.25 85 GLY A O 1
ATOM 659 N N . VAL A 1 86 ? 4.005 12.106 -7.956 1.00 92.12 86 VAL A N 1
ATOM 660 C CA . VAL A 1 86 ? 3.959 12.749 -6.642 1.00 92.12 86 VAL A CA 1
ATOM 661 C C . VAL A 1 86 ? 2.550 12.621 -6.052 1.00 92.12 86 VAL A C 1
ATOM 663 O O . VAL A 1 86 ? 1.566 12.626 -6.804 1.00 92.12 86 VAL A O 1
ATOM 666 N N . PRO A 1 87 ? 2.399 12.500 -4.723 1.00 88.06 87 PRO A N 1
ATOM 667 C CA . PRO A 1 87 ? 1.087 12.483 -4.088 1.00 88.06 87 PRO A CA 1
ATOM 668 C C . PRO A 1 87 ? 0.230 13.702 -4.472 1.00 88.06 87 PRO A C 1
ATOM 670 O O . PRO A 1 87 ? 0.701 14.837 -4.504 1.00 88.06 87 PRO A O 1
ATOM 673 N N . GLY A 1 88 ? -1.052 13.468 -4.751 1.00 83.50 88 GLY A N 1
ATOM 674 C CA . GLY A 1 88 ? -2.042 14.484 -5.124 1.00 83.50 88 GLY A CA 1
ATOM 675 C C . GLY A 1 88 ? -2.248 14.665 -6.633 1.00 83.50 88 GLY A C 1
ATOM 676 O O . GLY A 1 88 ? -3.358 15.000 -7.044 1.00 83.50 88 GLY A O 1
ATOM 677 N N . VAL A 1 89 ? -1.241 14.389 -7.468 1.00 77.62 89 VAL A N 1
ATOM 678 C CA . VAL A 1 89 ? -1.350 14.470 -8.936 1.00 77.62 89 VAL A CA 1
ATOM 679 C C . VAL A 1 89 ? -1.321 13.060 -9.511 1.00 77.62 89 VAL A C 1
ATOM 681 O O . VAL A 1 89 ? -0.361 12.327 -9.312 1.00 77.62 89 VAL A O 1
ATOM 684 N N . GLN A 1 90 ? -2.395 12.659 -10.201 1.00 74.81 90 GLN A N 1
ATOM 685 C CA . GLN A 1 90 ? -2.513 11.334 -10.839 1.00 74.81 90 GLN A CA 1
ATOM 686 C C . GLN A 1 90 ? -2.268 10.134 -9.895 1.00 74.81 90 GLN A C 1
ATOM 688 O O . GLN A 1 90 ? -1.994 9.023 -10.347 1.00 74.81 90 GLN A O 1
ATOM 693 N N . SER A 1 91 ? -2.398 10.325 -8.577 1.00 81.06 91 SER A N 1
ATOM 694 C CA . SER A 1 91 ? -2.139 9.275 -7.579 1.00 81.06 91 SER A CA 1
ATOM 695 C C . SER A 1 91 ? -3.202 8.176 -7.557 1.00 81.06 91 SER A C 1
ATOM 697 O O . SER A 1 91 ? -2.979 7.126 -6.968 1.00 81.06 91 SER A O 1
ATOM 699 N N . ALA A 1 92 ? -4.350 8.406 -8.198 1.00 85.88 92 ALA A N 1
ATOM 700 C CA . ALA A 1 92 ? -5.398 7.420 -8.417 1.00 85.88 92 ALA A CA 1
ATOM 701 C C . ALA A 1 92 ? -6.023 7.622 -9.802 1.00 85.88 92 ALA A C 1
ATOM 703 O O . ALA A 1 92 ? -6.073 8.747 -10.303 1.00 85.88 92 ALA A O 1
ATOM 704 N N . SER A 1 93 ? -6.517 6.543 -10.412 1.00 84.88 93 SER A N 1
ATOM 705 C CA . SER A 1 93 ? -7.151 6.596 -11.734 1.00 84.88 93 SER A CA 1
ATOM 706 C C . SER A 1 93 ? -8.555 6.014 -11.747 1.00 84.88 93 SER A C 1
ATOM 708 O O . SER A 1 93 ? -8.905 5.120 -10.974 1.00 84.88 93 SER A O 1
ATOM 710 N N . THR A 1 94 ? -9.359 6.540 -12.664 1.00 82.62 94 THR A N 1
ATOM 711 C CA . THR A 1 94 ? -10.661 5.998 -13.054 1.00 82.62 94 THR A CA 1
ATOM 712 C C . THR A 1 94 ? -10.569 4.946 -14.154 1.00 82.62 94 THR A C 1
ATOM 714 O O . THR A 1 94 ? -11.558 4.254 -14.388 1.00 82.62 94 THR A O 1
ATOM 717 N N . GLU A 1 95 ? -9.421 4.858 -14.827 1.00 81.44 95 GLU A N 1
ATOM 718 C CA . GLU A 1 95 ? -9.178 4.051 -16.025 1.00 81.44 95 GLU A CA 1
ATOM 719 C C . GLU A 1 95 ? -7.860 3.273 -15.919 1.00 81.44 95 GLU A C 1
ATOM 721 O O . GLU A 1 95 ? -6.893 3.736 -15.306 1.00 81.44 95 GLU A O 1
ATOM 726 N N . PHE A 1 96 ? -7.813 2.101 -16.552 1.00 80.81 96 PHE A N 1
ATOM 727 C CA . PHE A 1 96 ? -6.622 1.257 -16.631 1.00 80.81 96 PHE A CA 1
ATOM 728 C C . PHE A 1 96 ? -6.096 1.269 -18.056 1.00 80.81 96 PHE A C 1
ATOM 730 O O . PHE A 1 96 ? -6.730 0.731 -18.961 1.00 80.81 96 PHE A O 1
ATOM 737 N N . ASN A 1 97 ? -4.934 1.887 -18.248 1.00 83.06 97 ASN A N 1
ATOM 738 C CA . ASN A 1 97 ? -4.265 1.932 -19.538 1.00 83.06 97 ASN A CA 1
ATOM 739 C C . ASN A 1 97 ? -2.909 1.230 -19.425 1.00 83.06 97 ASN A C 1
ATOM 741 O O . ASN A 1 97 ? -1.975 1.746 -18.813 1.00 83.06 97 ASN A O 1
ATOM 745 N N . PHE A 1 98 ? -2.821 0.039 -20.015 1.00 82.56 98 PHE A N 1
ATOM 746 C CA . PHE A 1 98 ? -1.609 -0.775 -20.006 1.00 82.56 98 PHE A CA 1
ATOM 747 C C . PHE A 1 98 ? -0.489 -0.181 -20.873 1.00 82.56 98 PHE A C 1
ATOM 749 O O . PHE A 1 98 ? 0.678 -0.499 -20.642 1.00 82.56 98 PHE A O 1
ATOM 756 N N . ASP A 1 99 ? -0.809 0.685 -21.833 1.00 82.75 99 ASP A N 1
ATOM 757 C CA . ASP A 1 99 ? 0.141 1.196 -22.827 1.00 82.75 99 ASP A CA 1
ATOM 758 C C . ASP A 1 99 ? 0.700 2.576 -22.462 1.00 82.75 99 ASP A C 1
ATOM 760 O O . ASP A 1 99 ? 1.823 2.908 -22.827 1.00 82.75 99 ASP A O 1
ATOM 764 N N . ALA A 1 100 ? -0.039 3.370 -21.686 1.00 81.69 100 ALA A N 1
ATOM 765 C CA . ALA A 1 100 ? 0.339 4.744 -21.340 1.00 81.69 100 ALA A CA 1
ATOM 766 C C . ALA A 1 100 ? 1.147 4.879 -20.035 1.00 81.69 100 ALA A C 1
ATOM 768 O O . ALA A 1 100 ? 1.421 5.994 -19.585 1.00 81.69 100 ALA A O 1
ATOM 769 N N . LEU A 1 101 ? 1.504 3.772 -19.379 1.00 80.12 101 LEU A N 1
ATOM 770 C CA . LEU A 1 101 ? 2.101 3.822 -18.042 1.00 80.12 101 LEU A CA 1
ATOM 771 C C . LEU A 1 101 ? 3.481 4.505 -18.032 1.00 80.12 101 LEU A C 1
ATOM 773 O O . LEU A 1 101 ? 3.779 5.245 -17.101 1.00 80.12 101 LEU A O 1
ATOM 777 N N . GLU A 1 102 ? 4.285 4.312 -19.081 1.00 80.62 102 GLU A N 1
ATOM 778 C CA . GLU A 1 102 ? 5.635 4.887 -19.188 1.00 80.62 102 GLU A CA 1
ATOM 779 C C . GLU A 1 102 ? 5.647 6.394 -19.485 1.00 80.62 102 GLU A C 1
ATOM 781 O O . GLU A 1 102 ? 6.523 7.103 -19.001 1.00 80.62 102 GLU A O 1
ATOM 786 N N . SER A 1 103 ? 4.692 6.899 -20.270 1.00 82.06 103 SER A N 1
ATOM 787 C CA . SER A 1 103 ? 4.718 8.282 -20.773 1.00 82.06 103 SER A CA 1
ATOM 788 C C . SER A 1 103 ? 3.939 9.275 -19.911 1.00 82.06 103 SER A C 1
ATOM 790 O O . SER A 1 103 ? 4.118 10.483 -20.055 1.00 82.06 103 SER A O 1
ATOM 792 N N . THR A 1 104 ? 3.070 8.783 -19.024 1.00 88.00 104 THR A N 1
ATOM 793 C CA . THR A 1 104 ? 2.157 9.628 -18.237 1.00 88.00 104 THR A CA 1
ATOM 794 C C . THR A 1 104 ? 2.684 10.017 -16.862 1.00 88.00 104 THR A C 1
ATOM 796 O O . THR A 1 104 ? 2.069 10.862 -16.223 1.00 88.00 104 THR A O 1
ATOM 799 N N . GLY A 1 105 ? 3.789 9.426 -16.396 1.00 92.75 105 GLY A N 1
ATOM 800 C CA . GLY A 1 105 ? 4.369 9.755 -15.092 1.00 92.75 105 GLY A CA 1
ATOM 801 C C . GLY A 1 105 ? 4.955 11.168 -15.023 1.00 92.75 105 GLY A C 1
ATOM 802 O O . GLY A 1 105 ? 5.369 11.741 -16.032 1.00 92.75 105 GLY A O 1
ATOM 803 N N . ASP A 1 106 ? 5.015 11.724 -13.815 1.00 94.31 106 ASP A N 1
ATOM 804 C CA . ASP A 1 106 ? 5.668 13.006 -13.531 1.00 94.31 106 ASP A CA 1
ATOM 805 C C . ASP A 1 106 ? 6.162 13.038 -12.078 1.00 94.31 106 ASP A C 1
ATOM 807 O O . ASP A 1 106 ? 5.389 13.239 -11.140 1.00 94.31 106 ASP A O 1
ATOM 811 N N . SER A 1 107 ? 7.465 12.837 -11.888 1.00 93.94 107 SER A N 1
ATOM 812 C CA . SER A 1 107 ? 8.111 12.893 -10.577 1.00 93.94 107 SER A CA 1
ATOM 813 C C . SER A 1 107 ? 8.475 14.306 -10.120 1.00 93.94 107 SER A C 1
ATOM 815 O O . SER A 1 107 ? 9.073 14.436 -9.062 1.00 93.94 107 SER A O 1
ATOM 817 N N . LEU A 1 108 ? 8.211 15.351 -10.916 1.00 95.12 108 LEU A N 1
ATOM 818 C CA . LEU A 1 108 ? 8.733 16.718 -10.751 1.00 95.12 108 LEU A CA 1
ATOM 819 C C . LEU A 1 108 ? 10.264 16.874 -10.845 1.00 95.12 108 LEU A C 1
ATOM 821 O O . LEU A 1 108 ? 10.755 18.002 -10.792 1.00 95.12 108 LEU A O 1
ATOM 825 N N . ILE A 1 109 ? 11.025 15.797 -11.056 1.00 95.12 109 ILE A N 1
ATOM 826 C CA . ILE A 1 109 ? 12.475 15.874 -11.274 1.00 95.12 109 ILE A CA 1
ATOM 827 C C . ILE A 1 109 ? 12.752 16.067 -12.759 1.00 95.12 109 ILE A C 1
ATOM 829 O O . ILE A 1 109 ? 12.481 15.179 -13.561 1.00 95.12 109 ILE A O 1
ATOM 833 N N . GLY A 1 110 ? 13.309 17.223 -13.120 1.00 94.69 110 GLY A N 1
ATOM 834 C CA . GLY A 1 110 ? 13.736 17.518 -14.486 1.00 94.69 110 GLY A CA 1
ATOM 835 C C . GLY A 1 110 ? 15.038 16.809 -14.863 1.00 94.69 110 GLY A C 1
ATOM 836 O O . GLY A 1 110 ? 15.972 16.734 -14.066 1.00 94.69 110 GLY A O 1
ATOM 837 N N . ALA A 1 111 ? 15.108 16.336 -16.100 1.00 92.69 111 ALA A N 1
ATOM 838 C CA . ALA A 1 111 ? 16.319 15.888 -16.772 1.00 92.69 111 ALA A CA 1
ATOM 839 C C . ALA A 1 111 ? 16.725 16.910 -17.857 1.00 92.69 111 ALA A C 1
ATOM 841 O O . ALA A 1 111 ? 15.907 17.749 -18.248 1.00 92.69 111 ALA A O 1
ATOM 842 N N . PRO A 1 112 ? 17.968 16.860 -18.371 1.00 91.44 112 PRO A N 1
ATOM 843 C CA . PRO A 1 112 ? 18.361 17.660 -19.531 1.00 91.44 112 PRO A CA 1
ATOM 844 C C . PRO A 1 112 ? 17.432 17.416 -20.733 1.00 91.44 112 PRO A C 1
ATOM 846 O O . PRO A 1 112 ? 17.000 16.286 -20.964 1.00 91.44 112 PRO A O 1
ATOM 849 N N . ALA A 1 113 ? 17.131 18.464 -21.506 1.00 87.75 113 ALA A N 1
ATOM 850 C CA . ALA A 1 113 ? 16.113 18.425 -22.562 1.00 87.75 113 ALA A CA 1
ATOM 851 C C . ALA A 1 113 ? 16.433 17.424 -23.690 1.00 87.75 113 ALA A C 1
ATOM 853 O O . ALA A 1 113 ? 15.545 16.906 -24.361 1.00 87.75 113 ALA A O 1
ATOM 854 N N . GLU A 1 114 ? 17.703 17.101 -23.906 1.00 89.50 114 GLU A N 1
ATOM 855 C CA . GLU A 1 114 ? 18.114 16.137 -24.927 1.00 89.50 114 GLU A CA 1
ATOM 856 C C . GLU A 1 114 ? 17.931 14.680 -24.468 1.00 89.50 114 GLU A C 1
ATOM 858 O O . GLU A 1 114 ? 17.975 13.755 -25.282 1.00 89.50 114 GLU A O 1
ATOM 863 N N . VAL A 1 115 ? 17.706 14.457 -23.169 1.00 89.69 115 VAL A N 1
ATOM 864 C CA . VAL A 1 115 ? 17.673 13.130 -22.553 1.00 89.69 115 VAL A CA 1
ATOM 865 C C . VAL A 1 115 ? 16.230 12.647 -22.411 1.00 89.69 115 VAL A C 1
ATOM 867 O O . VAL A 1 115 ? 15.452 13.123 -21.582 1.00 89.69 115 VAL A O 1
ATOM 870 N N . LYS A 1 116 ? 15.873 11.644 -23.218 1.00 92.38 116 LYS A N 1
ATOM 871 C CA . LYS A 1 116 ? 14.587 10.927 -23.110 1.00 92.38 116 LYS A CA 1
ATOM 872 C C . LYS A 1 116 ? 14.650 9.705 -22.204 1.00 92.38 116 LYS A C 1
ATOM 874 O O . LYS A 1 116 ? 13.637 9.249 -21.682 1.00 92.38 116 LYS A O 1
ATOM 879 N N . GLN A 1 117 ? 15.849 9.160 -22.061 1.00 94.12 117 GLN A N 1
ATOM 880 C CA . GLN A 1 117 ? 16.105 7.917 -21.369 1.00 94.12 117 GLN A CA 1
ATOM 881 C C . GLN A 1 117 ? 17.549 7.914 -20.883 1.00 94.12 117 GLN A C 1
ATOM 883 O O . GLN A 1 117 ? 18.429 8.430 -21.574 1.00 94.12 117 GLN A O 1
ATOM 888 N N . PHE A 1 118 ? 17.791 7.329 -19.719 1.00 92.38 118 PHE A N 1
ATOM 889 C CA . PHE A 1 118 ? 19.136 7.140 -19.201 1.00 92.38 118 PHE A CA 1
ATOM 890 C C . PHE A 1 118 ? 19.235 5.842 -18.409 1.00 92.38 118 PHE A C 1
ATOM 892 O O . PHE A 1 118 ? 18.323 5.474 -17.666 1.00 92.38 118 PHE A O 1
ATOM 899 N N . ASP A 1 119 ? 20.357 5.155 -18.592 1.00 94.62 119 ASP A N 1
ATOM 900 C CA . ASP A 1 119 ? 20.678 3.940 -17.859 1.00 94.62 119 ASP A CA 1
ATOM 901 C C . ASP A 1 119 ? 21.373 4.309 -16.551 1.00 94.62 119 ASP A C 1
ATOM 903 O O . ASP A 1 119 ? 22.286 5.137 -16.508 1.00 94.62 119 ASP A O 1
ATOM 907 N N . VAL A 1 120 ? 20.901 3.703 -15.471 1.00 93.50 120 VAL A N 1
ATOM 908 C CA . VAL A 1 120 ? 21.358 3.929 -14.107 1.00 93.50 120 VAL A CA 1
ATOM 909 C C . VAL A 1 120 ? 21.963 2.637 -13.593 1.00 93.50 120 VAL A C 1
ATOM 911 O O . VAL A 1 120 ? 21.320 1.589 -13.609 1.00 93.50 120 VAL A O 1
ATOM 914 N N . SER A 1 121 ? 23.191 2.742 -13.097 1.00 92.00 121 SER A N 1
ATOM 915 C CA . SER A 1 121 ? 23.846 1.703 -12.312 1.00 92.00 121 SER A CA 1
ATOM 916 C C . SER A 1 121 ? 23.743 2.072 -10.836 1.00 92.00 121 SER A C 1
ATOM 918 O O . SER A 1 121 ? 24.239 3.120 -10.421 1.00 92.00 121 SER A O 1
ATOM 920 N N . TYR A 1 122 ? 23.090 1.224 -10.049 1.00 89.81 122 TYR A N 1
ATOM 921 C CA . TYR A 1 122 ? 22.804 1.465 -8.639 1.00 89.81 122 TYR A CA 1
ATOM 922 C C . TYR A 1 122 ? 23.312 0.316 -7.770 1.00 89.81 122 TYR A C 1
ATOM 924 O O . TYR A 1 122 ? 23.174 -0.854 -8.125 1.00 89.81 122 TYR A O 1
ATOM 932 N N . GLN A 1 123 ? 23.896 0.658 -6.624 1.00 88.12 123 GLN A N 1
ATOM 933 C CA . GLN A 1 123 ? 24.418 -0.298 -5.654 1.00 88.12 123 GLN A CA 1
ATOM 934 C C . GLN A 1 123 ? 23.714 -0.076 -4.312 1.00 88.12 123 GLN A C 1
ATOM 936 O O . GLN A 1 123 ? 23.739 1.034 -3.783 1.00 88.12 123 GLN A O 1
ATOM 941 N N . LEU A 1 124 ? 23.079 -1.126 -3.784 1.00 83.38 124 LEU A N 1
ATOM 942 C CA . LEU A 1 124 ? 22.248 -1.052 -2.575 1.00 83.38 124 LEU A CA 1
ATOM 943 C C . LEU A 1 124 ? 23.070 -0.947 -1.281 1.00 83.38 124 LEU A C 1
ATOM 945 O O . LEU A 1 124 ? 22.643 -0.284 -0.337 1.00 83.38 124 LEU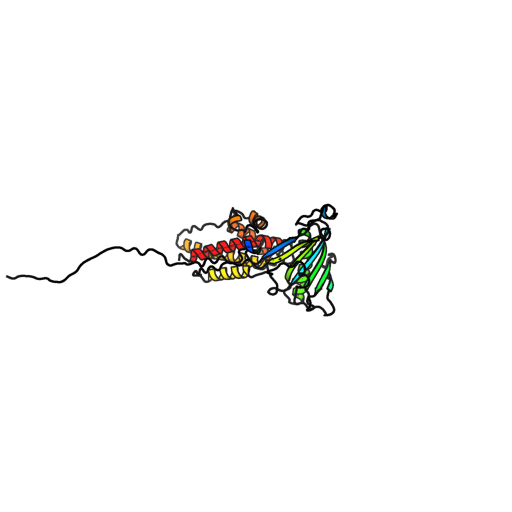 A O 1
ATOM 949 N N . SER A 1 125 ? 24.264 -1.540 -1.235 1.00 79.31 125 SER A N 1
ATOM 950 C CA . SER A 1 125 ? 25.167 -1.441 -0.087 1.00 79.31 125 SER A CA 1
ATOM 951 C C . SER A 1 125 ? 26.610 -1.170 -0.495 1.00 79.31 125 SER A C 1
ATOM 953 O O . SER A 1 125 ? 27.043 -1.454 -1.611 1.00 79.31 125 SER A O 1
ATOM 955 N N . ARG A 1 126 ? 27.378 -0.613 0.446 1.00 68.44 126 ARG A N 1
ATOM 956 C CA . ARG A 1 126 ? 28.801 -0.305 0.248 1.00 68.44 126 ARG A CA 1
ATOM 957 C C . ARG A 1 126 ? 29.699 -1.544 0.241 1.00 68.44 126 ARG A C 1
ATOM 959 O O . ARG A 1 126 ? 30.787 -1.476 -0.321 1.00 68.44 126 ARG A O 1
ATOM 966 N N . ASP A 1 127 ? 29.248 -2.654 0.825 1.00 64.12 127 ASP A N 1
ATOM 967 C CA . ASP A 1 127 ? 30.118 -3.774 1.206 1.00 64.12 127 ASP A CA 1
ATOM 968 C C . ASP A 1 127 ? 30.010 -5.008 0.290 1.00 64.12 127 ASP A C 1
ATOM 970 O O . ASP A 1 127 ? 30.445 -6.096 0.663 1.00 64.12 127 ASP A O 1
ATOM 974 N N . GLY A 1 128 ? 29.507 -4.846 -0.941 1.00 53.81 128 GLY A N 1
ATOM 975 C CA . GLY A 1 128 ? 29.659 -5.867 -1.988 1.00 53.81 128 GLY A CA 1
ATOM 976 C C . GLY A 1 128 ? 28.389 -6.322 -2.699 1.00 53.81 128 GLY A C 1
ATOM 977 O O . GLY A 1 128 ? 28.429 -7.359 -3.360 1.00 53.81 128 GLY A O 1
ATOM 978 N N . ASP A 1 129 ? 27.288 -5.573 -2.616 1.00 72.69 129 ASP A N 1
ATOM 979 C CA . ASP A 1 129 ? 26.121 -5.883 -3.445 1.00 72.69 129 ASP A CA 1
ATOM 980 C C . ASP A 1 129 ? 26.427 -5.734 -4.937 1.00 72.69 129 ASP A C 1
ATOM 982 O O . ASP A 1 129 ? 27.253 -4.912 -5.356 1.00 72.69 129 ASP A O 1
ATOM 986 N N . ALA A 1 130 ? 25.727 -6.543 -5.734 1.00 81.56 130 ALA A N 1
ATOM 987 C CA . ALA A 1 130 ? 25.759 -6.462 -7.183 1.00 81.56 130 ALA A CA 1
ATOM 988 C C . ALA A 1 130 ? 25.369 -5.053 -7.652 1.00 81.56 130 ALA A C 1
ATOM 990 O O . ALA A 1 130 ? 24.478 -4.410 -7.097 1.00 81.56 130 ALA A O 1
ATOM 991 N N . ILE A 1 131 ? 26.028 -4.579 -8.710 1.00 85.25 131 ILE A N 1
ATOM 992 C CA . ILE A 1 131 ? 25.578 -3.376 -9.404 1.00 85.25 131 ILE A CA 1
ATOM 993 C C . ILE A 1 131 ? 24.332 -3.754 -10.199 1.00 85.25 131 ILE A C 1
ATOM 995 O O . ILE A 1 131 ? 24.384 -4.591 -11.103 1.00 85.25 131 ILE A O 1
ATOM 999 N N . HIS A 1 132 ? 23.216 -3.130 -9.854 1.00 89.81 132 HIS A N 1
ATOM 1000 C CA . HIS A 1 132 ? 21.950 -3.305 -10.537 1.00 89.81 132 HIS A CA 1
ATOM 1001 C C . HIS A 1 132 ? 21.791 -2.234 -11.605 1.00 89.81 132 HIS A C 1
ATOM 1003 O O . HIS A 1 132 ? 22.055 -1.059 -11.355 1.00 89.81 132 HIS A O 1
ATOM 1009 N N . ASN A 1 133 ? 21.330 -2.638 -12.785 1.00 93.25 133 ASN A N 1
ATOM 1010 C CA . ASN A 1 133 ? 21.081 -1.717 -13.883 1.00 93.25 133 ASN A CA 1
ATOM 1011 C C . ASN A 1 133 ? 19.586 -1.604 -14.143 1.00 93.25 133 ASN A C 1
ATOM 1013 O O . ASN A 1 133 ? 18.879 -2.610 -14.231 1.00 93.25 133 ASN A O 1
ATOM 1017 N N . PHE A 1 134 ? 19.120 -0.376 -14.293 1.00 95.06 134 PHE A N 1
ATOM 1018 C CA . PHE A 1 134 ? 17.772 -0.082 -14.743 1.00 95.06 134 PHE A CA 1
ATOM 1019 C C . PHE A 1 134 ? 17.769 1.200 -15.557 1.00 95.06 134 PHE A C 1
ATOM 1021 O O . PHE A 1 134 ? 18.713 1.984 -15.544 1.00 95.06 134 PHE A O 1
ATOM 1028 N N . THR A 1 135 ? 16.683 1.414 -16.271 1.00 96.88 135 THR A N 1
ATOM 1029 C CA . THR A 1 135 ? 16.525 2.545 -17.165 1.00 96.88 135 THR A CA 1
ATOM 1030 C C . THR A 1 135 ? 15.475 3.486 -16.594 1.00 96.88 135 THR A C 1
ATOM 1032 O O . THR A 1 135 ? 14.380 3.046 -16.244 1.00 96.88 135 THR A O 1
ATOM 1035 N N . LEU A 1 136 ? 15.765 4.784 -16.552 1.00 96.06 136 LEU A N 1
ATOM 1036 C CA . LEU A 1 136 ? 14.754 5.812 -16.314 1.00 96.06 136 LEU A CA 1
ATOM 1037 C C . LEU A 1 136 ? 14.355 6.477 -17.630 1.00 96.06 136 LEU A C 1
ATOM 1039 O O . LEU A 1 136 ? 15.191 6.674 -18.512 1.00 96.06 136 LEU A O 1
ATOM 1043 N N . SER A 1 137 ? 13.083 6.841 -17.753 1.00 96.19 137 SER A N 1
ATOM 1044 C CA .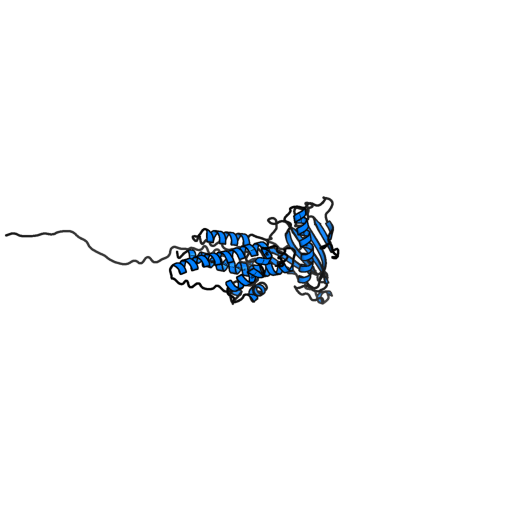 SER A 1 137 ? 12.544 7.584 -18.895 1.00 96.19 137 SER A CA 1
ATOM 1045 C C . SER A 1 137 ? 11.926 8.906 -18.456 1.00 96.19 137 SER A C 1
ATOM 1047 O O . SER A 1 137 ? 11.523 9.069 -17.299 1.00 96.19 137 SER A O 1
ATOM 1049 N N . THR A 1 138 ? 11.860 9.864 -19.380 1.00 95.62 138 THR A N 1
ATOM 1050 C CA . THR A 1 138 ? 11.243 11.174 -19.154 1.00 95.62 138 THR A CA 1
ATOM 1051 C C . THR A 1 138 ? 9.919 11.325 -19.901 1.00 95.62 138 THR A C 1
ATOM 1053 O O . THR A 1 138 ? 9.684 10.677 -20.921 1.00 95.62 138 THR A O 1
ATOM 1056 N N . ASN A 1 139 ? 9.036 12.183 -19.385 1.00 93.75 139 ASN A N 1
ATOM 1057 C CA . ASN A 1 139 ? 7.814 12.601 -20.072 1.00 93.75 139 ASN A CA 1
ATOM 1058 C C . ASN A 1 139 ? 8.089 13.735 -21.078 1.00 93.75 139 ASN A C 1
ATOM 1060 O O . ASN A 1 139 ? 9.218 14.201 -21.237 1.00 93.75 139 ASN A O 1
ATOM 1064 N N . GLU A 1 140 ? 7.036 14.220 -21.739 1.00 93.00 140 GLU A N 1
ATOM 1065 C CA . GLU A 1 140 ? 7.110 15.312 -22.724 1.00 93.00 140 GLU A CA 1
ATOM 1066 C C . GLU A 1 140 ? 7.650 16.633 -22.149 1.00 93.00 140 GLU A C 1
ATOM 1068 O O . GLU A 1 140 ? 8.176 17.457 -22.892 1.00 93.00 140 GLU A O 1
ATOM 1073 N N . ASN A 1 141 ? 7.572 16.820 -20.827 1.00 93.44 141 ASN A N 1
ATOM 1074 C CA . ASN A 1 141 ? 8.123 17.977 -20.118 1.00 93.44 141 ASN A CA 1
ATOM 1075 C C . ASN A 1 141 ? 9.569 17.749 -19.639 1.00 93.44 141 ASN A C 1
ATOM 1077 O O . ASN A 1 141 ? 10.068 18.525 -18.824 1.00 93.44 141 ASN A O 1
ATOM 1081 N N . HIS A 1 142 ? 10.228 16.681 -20.100 1.00 94.44 142 HIS A N 1
ATOM 1082 C CA . HIS A 1 142 ? 11.571 16.269 -19.685 1.00 94.44 142 HIS A CA 1
ATOM 1083 C C . HIS A 1 142 ? 11.704 16.014 -18.179 1.00 94.44 142 HIS A C 1
ATOM 1085 O O . HIS A 1 142 ? 12.762 16.239 -17.597 1.00 94.44 142 HIS A O 1
ATOM 1091 N N . ARG A 1 143 ? 10.642 15.531 -17.527 1.00 95.00 143 ARG A N 1
ATOM 1092 C CA . ARG A 1 143 ? 10.677 15.108 -16.118 1.00 95.00 143 ARG A CA 1
ATOM 1093 C C . ARG A 1 143 ? 10.654 13.597 -16.002 1.00 95.00 143 ARG A C 1
ATOM 1095 O O . ARG A 1 143 ? 10.075 12.951 -16.870 1.00 95.00 143 ARG A O 1
ATOM 1102 N N . LEU A 1 144 ? 11.257 13.028 -14.957 1.00 95.06 144 LEU A N 1
ATOM 1103 C CA . LEU A 1 144 ? 11.289 11.571 -14.797 1.00 95.06 144 LEU A CA 1
ATOM 1104 C C . LEU A 1 144 ? 9.866 11.028 -14.679 1.00 95.06 144 LEU A C 1
ATOM 1106 O O . LEU A 1 144 ? 9.068 11.506 -13.873 1.00 95.06 144 LEU A O 1
ATOM 1110 N N . ALA A 1 145 ? 9.565 10.027 -15.495 1.00 95.00 145 ALA A N 1
ATOM 1111 C CA . ALA A 1 145 ? 8.221 9.498 -15.668 1.00 95.00 145 ALA A CA 1
ATOM 1112 C C . ALA A 1 145 ? 8.135 8.019 -15.304 1.00 95.00 145 ALA A C 1
ATOM 1114 O O . ALA A 1 145 ? 7.144 7.594 -14.711 1.00 95.00 145 ALA A O 1
ATOM 1115 N N . ALA A 1 146 ? 9.169 7.236 -15.614 1.00 96.25 146 ALA A N 1
ATOM 1116 C CA . ALA A 1 146 ? 9.160 5.808 -15.344 1.00 96.25 146 ALA A CA 1
ATOM 1117 C C . ALA A 1 146 ? 10.541 5.266 -14.971 1.00 96.25 146 ALA A C 1
ATOM 1119 O O . ALA A 1 146 ? 11.570 5.827 -15.348 1.00 96.25 146 ALA A O 1
ATOM 1120 N N . ALA A 1 147 ? 10.534 4.138 -14.263 1.00 96.88 147 ALA A N 1
ATOM 1121 C CA . ALA A 1 147 ? 11.700 3.300 -14.023 1.00 96.88 147 ALA A CA 1
ATOM 1122 C C . ALA A 1 147 ? 11.430 1.891 -14.557 1.00 96.88 147 ALA A C 1
ATOM 1124 O O . ALA A 1 147 ? 10.430 1.273 -14.190 1.00 96.88 147 ALA A O 1
ATOM 1125 N N . LYS A 1 148 ? 12.310 1.385 -15.417 1.00 97.19 148 LYS A N 1
ATOM 1126 C CA . LYS A 1 148 ? 12.185 0.097 -16.098 1.00 97.19 148 LYS A CA 1
ATOM 1127 C C . LYS A 1 148 ? 13.363 -0.804 -15.759 1.00 97.19 148 LYS A C 1
ATOM 1129 O O . LYS A 1 148 ? 14.514 -0.412 -15.921 1.00 97.19 148 LYS A O 1
ATOM 1134 N N . ILE A 1 149 ? 13.066 -2.034 -15.365 1.00 96.50 149 ILE A N 1
ATOM 1135 C CA . ILE A 1 149 ? 14.052 -3.062 -15.026 1.00 96.50 149 ILE A CA 1
ATOM 1136 C C . ILE A 1 149 ? 13.712 -4.334 -15.792 1.00 96.50 149 ILE A C 1
ATOM 1138 O O . ILE A 1 149 ? 12.536 -4.651 -15.979 1.00 96.50 149 ILE A O 1
ATOM 1142 N N . GLN A 1 150 ? 14.736 -5.075 -16.202 1.00 97.00 150 GLN A N 1
ATOM 1143 C CA . GLN A 1 150 ? 14.590 -6.401 -16.783 1.00 97.00 150 GLN A CA 1
ATOM 1144 C C . GLN A 1 150 ? 15.484 -7.397 -16.046 1.00 97.00 150 GLN A C 1
ATOM 1146 O O . GLN A 1 150 ? 16.657 -7.106 -15.816 1.00 97.00 150 GLN A O 1
ATOM 1151 N N . PHE A 1 151 ? 14.923 -8.543 -15.658 1.00 96.69 151 PHE A N 1
ATOM 1152 C CA . PHE A 1 151 ? 15.643 -9.592 -14.934 1.00 96.69 151 PHE A CA 1
ATOM 1153 C C . PHE A 1 151 ? 14.876 -10.925 -14.933 1.00 96.69 151 PHE A C 1
ATOM 1155 O O . PHE A 1 151 ? 13.671 -10.974 -15.196 1.00 96.69 151 PHE A O 1
ATOM 1162 N N . HIS A 1 152 ? 15.574 -12.004 -14.574 1.00 97.38 152 HIS A N 1
ATOM 1163 C CA . HIS A 1 152 ? 14.996 -13.339 -14.403 1.00 97.38 152 HIS A CA 1
ATOM 1164 C C . HIS A 1 152 ? 14.257 -13.476 -13.065 1.00 97.38 152 HIS A C 1
ATOM 1166 O O . HIS A 1 152 ? 14.810 -13.185 -12.002 1.00 97.38 152 HIS A O 1
ATOM 1172 N N . ALA A 1 153 ? 13.028 -13.990 -13.083 1.00 97.31 153 ALA A N 1
ATOM 1173 C CA . ALA A 1 153 ? 12.229 -14.248 -11.890 1.00 97.31 153 ALA A CA 1
ATOM 1174 C C . ALA A 1 153 ? 11.405 -15.537 -12.004 1.00 97.31 153 ALA A C 1
ATOM 1176 O O . ALA A 1 153 ? 11.170 -16.056 -13.086 1.00 97.31 153 ALA A O 1
ATOM 1177 N N . LYS A 1 154 ? 10.947 -16.058 -10.858 1.00 96.56 154 LYS A N 1
ATOM 1178 C CA . LYS A 1 154 ? 10.189 -17.318 -10.765 1.00 96.56 154 LYS A CA 1
ATOM 1179 C C . LYS A 1 154 ? 8.678 -17.156 -10.969 1.00 96.56 154 LYS A C 1
ATOM 1181 O O . LYS A 1 154 ? 7.981 -18.148 -11.144 1.00 96.56 154 LYS A O 1
ATOM 1186 N N . SER A 1 155 ? 8.170 -15.934 -10.826 1.00 95.69 155 SER A N 1
ATOM 1187 C CA . SER A 1 155 ? 6.746 -15.579 -10.871 1.00 95.69 155 SER A CA 1
ATOM 1188 C C . SER A 1 155 ? 6.583 -14.057 -10.826 1.00 95.69 155 SER A C 1
ATOM 1190 O O . SER A 1 155 ? 7.533 -13.345 -10.480 1.00 95.69 155 SER A O 1
ATOM 1192 N N . PHE A 1 156 ? 5.362 -13.550 -11.032 1.00 95.94 156 PHE A N 1
ATOM 1193 C CA . PHE A 1 156 ? 5.059 -12.128 -10.810 1.00 95.94 156 PHE A CA 1
ATOM 1194 C C . PHE A 1 156 ? 5.305 -11.678 -9.368 1.00 95.94 156 PHE A C 1
ATOM 1196 O O . PHE A 1 156 ? 5.747 -10.556 -9.151 1.00 95.94 156 PHE A O 1
ATOM 1203 N N . GLY A 1 157 ? 5.046 -12.535 -8.374 1.00 95.62 157 GLY A N 1
ATOM 1204 C CA . GLY A 1 157 ? 5.299 -12.200 -6.969 1.00 95.62 157 GLY A CA 1
ATOM 1205 C C . GLY A 1 157 ? 6.791 -12.030 -6.677 1.00 95.62 157 GLY A C 1
ATOM 1206 O O . GLY A 1 157 ? 7.190 -11.083 -6.006 1.00 95.62 157 GLY A O 1
ATOM 1207 N N . HIS A 1 158 ? 7.624 -12.910 -7.240 1.00 97.06 158 HIS A N 1
ATOM 1208 C CA . HIS A 1 158 ? 9.077 -12.795 -7.132 1.00 97.06 158 HIS A CA 1
ATOM 1209 C C . HIS A 1 158 ? 9.609 -11.572 -7.893 1.00 97.06 158 HIS A C 1
ATOM 1211 O O . HIS A 1 158 ? 10.464 -10.860 -7.374 1.00 97.06 158 HIS A O 1
ATOM 1217 N N . ALA A 1 159 ? 9.070 -11.291 -9.086 1.00 97.62 159 ALA A N 1
ATOM 1218 C CA . ALA A 1 159 ? 9.424 -10.102 -9.856 1.00 97.62 159 ALA A CA 1
ATOM 1219 C C . ALA A 1 159 ? 9.047 -8.805 -9.124 1.00 97.62 159 ALA A C 1
ATOM 1221 O O . ALA A 1 159 ? 9.856 -7.887 -9.022 1.00 97.62 159 ALA A O 1
ATOM 1222 N N . ALA A 1 160 ? 7.847 -8.749 -8.545 1.00 97.06 160 ALA A N 1
ATOM 1223 C CA . ALA A 1 160 ? 7.394 -7.623 -7.741 1.00 97.06 160 ALA A CA 1
ATOM 1224 C C . ALA A 1 160 ? 8.326 -7.352 -6.553 1.00 97.06 160 ALA A C 1
ATOM 1226 O O . ALA A 1 160 ? 8.691 -6.198 -6.342 1.00 97.06 160 ALA A O 1
ATOM 1227 N N . ALA A 1 161 ? 8.730 -8.397 -5.823 1.00 97.31 161 ALA A N 1
ATOM 1228 C CA . ALA A 1 161 ? 9.631 -8.275 -4.680 1.00 97.31 161 ALA A CA 1
ATOM 1229 C C . ALA A 1 161 ? 11.009 -7.741 -5.082 1.00 97.31 161 ALA A C 1
ATOM 1231 O O . ALA A 1 161 ? 11.468 -6.740 -4.537 1.00 97.31 161 ALA A O 1
ATOM 1232 N N . GLN A 1 162 ? 11.640 -8.360 -6.086 1.00 96.00 162 GLN A N 1
ATOM 1233 C CA . GLN A 1 162 ? 12.963 -7.939 -6.548 1.00 96.00 162 GLN A CA 1
ATOM 1234 C C . GLN A 1 162 ? 12.964 -6.506 -7.084 1.00 96.00 162 GLN A C 1
ATOM 1236 O O . GLN A 1 162 ? 13.835 -5.716 -6.728 1.00 96.00 162 GLN A O 1
ATOM 1241 N N . ALA A 1 163 ? 11.981 -6.151 -7.915 1.00 96.69 163 ALA A N 1
ATOM 1242 C CA . ALA A 1 163 ? 11.915 -4.817 -8.495 1.00 96.69 163 ALA A CA 1
ATOM 1243 C C . ALA A 1 163 ? 11.623 -3.742 -7.436 1.00 96.69 163 ALA A C 1
ATOM 1245 O O . ALA A 1 163 ? 12.207 -2.663 -7.492 1.00 96.69 163 ALA A O 1
ATOM 1246 N N . HIS A 1 164 ? 10.756 -4.032 -6.460 1.00 96.88 164 HIS A N 1
ATOM 1247 C CA . HIS A 1 164 ? 10.430 -3.104 -5.371 1.00 96.88 164 HIS A CA 1
ATOM 1248 C C . HIS A 1 164 ? 11.638 -2.852 -4.474 1.00 96.88 164 HIS A C 1
ATOM 1250 O O . HIS A 1 164 ? 12.006 -1.697 -4.276 1.00 96.88 164 HIS A O 1
ATOM 1256 N N . ASN A 1 165 ? 12.294 -3.922 -4.018 1.00 95.31 165 ASN A N 1
ATOM 1257 C CA . ASN A 1 165 ? 13.463 -3.843 -3.138 1.00 95.31 165 ASN A CA 1
ATOM 1258 C C . ASN A 1 165 ? 14.676 -3.184 -3.819 1.00 95.31 165 ASN A C 1
ATOM 1260 O O . ASN A 1 165 ? 15.601 -2.755 -3.140 1.00 95.31 165 ASN A O 1
ATOM 1264 N N . LEU A 1 166 ? 14.668 -3.076 -5.152 1.00 94.12 166 LEU A N 1
ATOM 1265 C CA . LEU A 1 166 ? 15.666 -2.329 -5.912 1.00 94.12 166 LEU A CA 1
ATOM 1266 C C . LEU A 1 166 ? 15.273 -0.856 -6.127 1.00 94.12 166 LEU A C 1
ATOM 1268 O O . LEU A 1 166 ? 16.087 0.038 -5.907 1.00 94.12 166 LEU A O 1
ATOM 1272 N N . ILE A 1 167 ? 14.045 -0.592 -6.584 1.00 95.56 167 ILE A N 1
ATOM 1273 C CA . ILE A 1 167 ? 13.625 0.755 -7.003 1.00 95.56 167 ILE A CA 1
ATOM 1274 C C . ILE A 1 167 ? 13.306 1.654 -5.820 1.00 95.56 167 ILE A C 1
ATOM 1276 O O . ILE A 1 167 ? 13.674 2.824 -5.853 1.00 95.56 167 ILE A O 1
ATOM 1280 N N . MET A 1 168 ? 12.635 1.152 -4.785 1.00 95.69 168 MET A N 1
ATOM 1281 C CA . MET A 1 168 ? 12.176 2.019 -3.700 1.00 95.69 168 MET A CA 1
ATOM 1282 C C . MET A 1 168 ? 13.327 2.682 -2.928 1.00 95.69 168 MET A C 1
ATOM 1284 O O . MET A 1 168 ? 13.283 3.906 -2.815 1.00 95.69 168 MET A O 1
ATOM 1288 N N . PRO A 1 169 ? 14.421 1.983 -2.546 1.00 95.06 169 PRO A N 1
ATOM 1289 C CA . PRO A 1 169 ? 15.589 2.644 -1.951 1.00 95.06 169 PRO A CA 1
ATOM 1290 C C . PRO A 1 169 ? 16.182 3.750 -2.834 1.00 95.06 169 PRO A C 1
ATOM 1292 O O . PRO A 1 169 ? 16.542 4.828 -2.352 1.00 95.06 169 PRO A O 1
ATOM 1295 N N . PHE A 1 170 ? 16.241 3.515 -4.149 1.00 94.69 170 PHE A N 1
ATOM 1296 C CA . PHE A 1 170 ? 16.706 4.513 -5.108 1.00 94.69 170 PHE A CA 1
ATOM 1297 C C . PHE A 1 170 ? 15.781 5.742 -5.142 1.00 94.69 170 PHE A C 1
ATOM 1299 O O . PHE A 1 170 ? 16.257 6.878 -5.103 1.00 94.69 170 PHE A O 1
ATOM 1306 N N . LEU A 1 171 ? 14.459 5.540 -5.160 1.00 95.50 171 LEU A N 1
ATOM 1307 C CA . LEU A 1 171 ? 13.487 6.637 -5.106 1.00 95.50 171 LEU A CA 1
ATOM 1308 C C . LEU A 1 171 ? 13.525 7.383 -3.767 1.00 95.50 171 LEU A C 1
ATOM 1310 O O . LEU A 1 171 ? 13.402 8.609 -3.759 1.00 95.50 171 LEU A O 1
ATOM 1314 N N . SER A 1 172 ? 13.755 6.685 -2.655 1.00 95.94 172 SER A N 1
ATOM 1315 C CA . SER A 1 172 ? 13.970 7.277 -1.332 1.00 95.94 172 SER A CA 1
ATOM 1316 C C . SER A 1 172 ? 15.209 8.183 -1.324 1.00 95.94 172 SER A C 1
ATOM 1318 O O . SER A 1 172 ? 15.146 9.319 -0.846 1.00 95.94 172 SER A O 1
ATOM 1320 N N . GLN A 1 173 ? 16.312 7.758 -1.951 1.00 94.88 173 GLN A N 1
ATOM 1321 C CA . GLN A 1 173 ? 17.511 8.586 -2.112 1.00 94.88 173 GLN A CA 1
ATOM 1322 C C . GLN A 1 173 ? 17.268 9.818 -2.995 1.00 94.88 173 GLN A C 1
ATOM 1324 O O . GLN A 1 173 ? 17.723 10.915 -2.655 1.00 94.88 173 GLN A O 1
ATOM 1329 N N . LEU A 1 174 ? 16.558 9.665 -4.117 1.00 94.62 174 LEU A N 1
ATOM 1330 C CA . LEU A 1 174 ? 16.190 10.802 -4.964 1.00 94.62 174 LEU A CA 1
ATOM 1331 C C . LEU A 1 174 ? 15.290 11.787 -4.213 1.00 94.62 174 LEU A C 1
ATOM 1333 O O . LEU A 1 174 ? 15.518 12.993 -4.284 1.00 94.62 174 LEU A O 1
ATOM 1337 N N . SER A 1 175 ? 14.317 11.277 -3.458 1.00 96.94 175 SER A N 1
ATOM 1338 C CA . SER A 1 175 ? 13.398 12.096 -2.666 1.00 96.94 175 SER A CA 1
ATOM 1339 C C . SER A 1 175 ? 14.142 12.911 -1.611 1.00 96.94 175 SER A C 1
ATOM 1341 O O . SER A 1 175 ? 13.890 14.105 -1.465 1.00 96.94 175 SER A O 1
ATOM 1343 N N . PHE A 1 176 ? 15.117 12.297 -0.933 1.00 97.00 176 PHE A N 1
ATOM 1344 C CA . PHE A 1 176 ? 16.001 12.983 0.010 1.00 97.00 176 PHE A CA 1
ATOM 1345 C C . PHE A 1 176 ? 16.885 14.036 -0.672 1.00 97.00 176 PHE A C 1
ATOM 1347 O O . PHE A 1 176 ? 17.029 15.144 -0.168 1.00 97.00 176 PHE A O 1
ATOM 1354 N N . THR A 1 177 ? 17.468 13.704 -1.825 1.00 96.81 177 THR A N 1
ATOM 1355 C CA . THR A 1 177 ? 18.430 14.578 -2.519 1.00 96.81 177 THR A CA 1
ATOM 1356 C C . THR A 1 177 ? 17.760 15.800 -3.147 1.00 96.81 177 THR A C 1
ATOM 1358 O O . THR A 1 177 ? 18.355 16.875 -3.187 1.00 96.81 177 THR A O 1
ATOM 1361 N N . HIS A 1 178 ? 16.538 15.641 -3.658 1.00 96.38 178 HIS A N 1
ATOM 1362 C CA . HIS A 1 178 ? 15.836 16.677 -4.417 1.00 96.38 178 HIS A CA 1
ATOM 1363 C C . HIS A 1 178 ? 14.668 17.322 -3.663 1.00 96.38 178 HIS A C 1
ATOM 1365 O O . HIS A 1 178 ? 14.026 18.207 -4.219 1.00 96.38 178 HIS A O 1
ATOM 1371 N N . GLU A 1 179 ? 14.385 16.891 -2.430 1.00 96.81 179 GLU A N 1
ATOM 1372 C CA . GLU A 1 179 ? 13.237 17.345 -1.628 1.00 96.81 179 GLU A CA 1
ATOM 1373 C C . GLU A 1 179 ? 11.891 17.210 -2.363 1.00 96.81 179 GLU A C 1
ATOM 1375 O O . GLU A 1 179 ? 10.998 18.052 -2.257 1.00 96.81 179 GLU A O 1
ATOM 1380 N N . VAL A 1 180 ? 11.729 16.119 -3.115 1.00 94.75 180 VAL A N 1
ATOM 1381 C CA . VAL A 1 180 ? 10.484 15.791 -3.816 1.00 94.75 180 VAL A CA 1
ATOM 1382 C C . VAL A 1 180 ? 9.908 14.504 -3.248 1.00 94.75 180 VAL A C 1
ATOM 1384 O O . VAL A 1 180 ? 10.620 13.520 -3.106 1.00 94.75 180 VAL A O 1
ATOM 1387 N N . ALA A 1 181 ? 8.610 14.482 -2.951 1.00 92.44 181 ALA A N 1
ATOM 1388 C CA . ALA A 1 181 ? 7.916 13.283 -2.485 1.00 92.44 181 ALA A CA 1
ATOM 1389 C C . ALA A 1 181 ? 7.624 12.331 -3.658 1.00 92.44 181 ALA A C 1
ATOM 1391 O O . ALA A 1 181 ? 6.478 12.216 -4.096 1.00 92.44 181 ALA A O 1
ATOM 1392 N N . ILE A 1 182 ? 8.659 11.697 -4.209 1.00 93.62 182 ILE A N 1
ATOM 1393 C CA . ILE A 1 182 ? 8.492 10.747 -5.308 1.00 93.62 182 ILE A CA 1
ATOM 1394 C C . ILE A 1 182 ? 7.773 9.512 -4.773 1.00 93.62 182 ILE A C 1
ATOM 1396 O O . ILE A 1 182 ? 8.160 8.936 -3.761 1.00 93.62 182 ILE A O 1
ATOM 1400 N N . THR A 1 183 ? 6.739 9.083 -5.483 1.00 91.88 183 THR A N 1
ATOM 1401 C CA . THR A 1 183 ? 6.029 7.832 -5.219 1.00 91.88 183 THR A CA 1
ATOM 1402 C C . THR A 1 183 ? 5.845 7.059 -6.520 1.00 91.88 183 THR A C 1
ATOM 1404 O O . THR A 1 183 ? 6.129 7.563 -7.614 1.00 91.88 183 THR A O 1
ATOM 1407 N N . THR A 1 184 ? 5.344 5.831 -6.418 1.00 92.50 184 THR A N 1
ATOM 1408 C CA . THR A 1 184 ? 4.935 5.058 -7.590 1.00 92.50 184 THR A CA 1
ATOM 1409 C C . THR A 1 184 ? 3.423 5.054 -7.701 1.00 92.50 184 THR A C 1
ATOM 1411 O O . THR A 1 184 ? 2.712 4.668 -6.782 1.00 92.50 184 THR A O 1
ATOM 1414 N N . THR A 1 185 ? 2.917 5.517 -8.839 1.00 90.94 185 THR A N 1
ATOM 1415 C CA . THR A 1 185 ? 1.472 5.636 -9.088 1.00 90.94 185 THR A CA 1
ATOM 1416 C C . THR A 1 185 ? 0.933 4.462 -9.899 1.00 90.94 185 THR A C 1
ATOM 1418 O O . THR A 1 185 ? -0.244 4.442 -10.252 1.00 90.94 185 THR A O 1
ATOM 1421 N N . GLY A 1 186 ? 1.790 3.505 -10.249 1.00 92.88 186 GLY A N 1
ATOM 1422 C CA . GLY A 1 186 ? 1.427 2.272 -10.926 1.00 92.88 186 GLY A CA 1
ATOM 1423 C C . GLY A 1 186 ? 2.651 1.415 -11.236 1.00 92.88 186 GLY A C 1
ATOM 1424 O O . GLY A 1 186 ? 3.772 1.918 -11.328 1.00 92.88 186 GLY A O 1
ATOM 1425 N N . ARG A 1 187 ? 2.427 0.116 -11.419 1.00 95.50 187 ARG A N 1
ATOM 1426 C CA . ARG A 1 187 ? 3.441 -0.864 -11.806 1.00 95.50 187 ARG A CA 1
ATOM 1427 C C . ARG A 1 187 ? 2.894 -1.786 -12.884 1.00 95.50 187 ARG A C 1
ATOM 1429 O O . ARG A 1 187 ? 1.889 -2.456 -12.660 1.00 95.50 187 ARG A O 1
ATOM 1436 N N . LYS A 1 188 ? 3.591 -1.878 -14.012 1.00 96.38 188 LYS A N 1
ATOM 1437 C CA . LYS A 1 188 ? 3.355 -2.872 -15.064 1.00 96.38 188 LYS A CA 1
ATOM 1438 C C . LYS A 1 188 ? 4.451 -3.931 -15.011 1.00 96.38 188 LYS A C 1
ATOM 1440 O O . LYS A 1 188 ? 5.620 -3.599 -14.856 1.00 96.38 188 LYS A O 1
ATOM 1445 N N . MET A 1 189 ? 4.085 -5.196 -15.149 1.00 97.19 189 MET A N 1
ATOM 1446 C CA . MET A 1 189 ? 5.013 -6.318 -15.258 1.00 97.19 189 MET A CA 1
ATOM 1447 C C . MET A 1 189 ? 4.640 -7.152 -16.472 1.00 97.19 189 MET A C 1
ATOM 1449 O O . MET A 1 189 ? 3.462 -7.439 -16.666 1.00 97.19 189 MET A O 1
ATOM 1453 N N . VAL A 1 190 ? 5.623 -7.548 -17.270 1.00 96.94 190 VAL A N 1
ATOM 1454 C CA . VAL A 1 190 ? 5.431 -8.384 -18.458 1.00 96.94 190 VAL A CA 1
ATOM 1455 C C . VAL A 1 190 ? 6.351 -9.590 -18.359 1.00 96.94 190 VAL A C 1
ATOM 1457 O O . VAL A 1 190 ? 7.563 -9.421 -18.248 1.00 96.94 190 VAL A O 1
ATOM 1460 N N . GLU A 1 191 ? 5.783 -10.791 -18.414 1.00 96.94 191 GLU A N 1
ATOM 1461 C CA . GLU A 1 191 ? 6.545 -12.025 -18.606 1.00 96.94 191 GLU A CA 1
ATOM 1462 C C . GLU A 1 191 ? 6.923 -12.138 -20.087 1.00 96.94 191 GLU A C 1
ATOM 1464 O O . GLU A 1 191 ? 6.053 -12.226 -20.952 1.00 96.94 191 GLU A O 1
ATOM 1469 N N . VAL A 1 192 ? 8.217 -12.118 -20.407 1.00 96.56 192 VAL A N 1
ATOM 1470 C CA . VAL A 1 192 ? 8.692 -11.966 -21.794 1.00 96.56 192 VAL A CA 1
ATOM 1471 C C . VAL A 1 192 ? 8.325 -13.170 -22.667 1.00 96.56 192 VAL A C 1
ATOM 1473 O O . VAL A 1 192 ? 7.996 -13.003 -23.840 1.00 96.56 192 VAL A O 1
ATOM 1476 N N . ALA A 1 193 ? 8.354 -14.380 -22.104 1.00 93.75 193 ALA A N 1
ATOM 1477 C CA . ALA A 1 193 ? 8.138 -15.614 -22.858 1.00 93.75 193 ALA A CA 1
ATOM 1478 C C . ALA A 1 193 ? 6.692 -15.764 -23.367 1.00 93.75 193 ALA A C 1
ATOM 1480 O O . ALA A 1 193 ? 6.462 -16.191 -24.501 1.00 93.75 193 ALA A O 1
ATOM 1481 N N . THR A 1 194 ? 5.720 -15.403 -22.531 1.00 91.94 194 THR A N 1
ATOM 1482 C CA . THR A 1 194 ? 4.284 -15.588 -22.788 1.00 91.94 194 THR A CA 1
ATOM 1483 C C . THR A 1 194 ? 3.564 -14.276 -23.087 1.00 91.94 194 THR A C 1
ATOM 1485 O O . THR A 1 194 ? 2.449 -14.295 -23.590 1.00 91.94 194 THR A O 1
ATOM 1488 N N . GLY A 1 195 ? 4.167 -13.121 -22.805 1.00 92.81 195 GLY A N 1
ATOM 1489 C CA . GLY A 1 195 ? 3.507 -11.821 -22.923 1.00 92.81 195 GLY A CA 1
ATOM 1490 C C . GLY A 1 195 ? 2.403 -11.593 -21.886 1.00 92.81 195 GLY A C 1
ATOM 1491 O O . GLY A 1 195 ? 1.646 -10.632 -22.024 1.00 92.81 195 GLY A O 1
ATOM 1492 N N . ILE A 1 196 ? 2.294 -12.449 -20.858 1.00 94.69 196 ILE A N 1
ATOM 1493 C CA . ILE A 1 196 ? 1.369 -12.223 -19.742 1.00 94.69 196 ILE A CA 1
ATOM 1494 C C . ILE A 1 196 ? 1.740 -10.896 -19.089 1.00 94.69 196 ILE A C 1
ATOM 1496 O O . ILE A 1 196 ? 2.910 -10.631 -18.804 1.00 94.69 196 ILE A O 1
ATOM 1500 N N . CYS A 1 197 ? 0.737 -10.053 -18.862 1.00 94.50 197 CYS A N 1
ATOM 1501 C CA . CYS A 1 197 ? 0.942 -8.713 -18.339 1.00 94.50 197 CYS A CA 1
ATOM 1502 C C . CYS A 1 197 ? 0.140 -8.507 -17.059 1.00 94.50 197 CYS A C 1
ATOM 1504 O O . CYS A 1 197 ? -1.071 -8.715 -17.041 1.00 94.50 197 CYS A O 1
ATOM 1506 N N . GLN A 1 198 ? 0.796 -8.023 -16.009 1.00 94.81 198 GLN A N 1
ATOM 1507 C CA . GLN A 1 198 ? 0.161 -7.606 -14.768 1.00 94.81 198 GLN A CA 1
ATOM 1508 C C . GLN A 1 198 ? 0.282 -6.090 -14.594 1.00 94.81 198 GLN A C 1
ATOM 1510 O O . GLN A 1 198 ? 1.364 -5.531 -14.743 1.00 94.81 198 GLN A O 1
ATOM 1515 N N . LEU A 1 199 ? -0.820 -5.424 -14.264 1.00 93.56 199 LEU A N 1
ATOM 1516 C CA . LEU A 1 199 ? -0.875 -3.999 -13.955 1.00 93.56 199 LEU A CA 1
ATOM 1517 C C . LEU A 1 199 ? -1.418 -3.810 -12.542 1.00 93.56 199 LEU A C 1
ATOM 1519 O O . LEU A 1 199 ? -2.506 -4.286 -12.234 1.00 93.56 199 LEU A O 1
ATOM 1523 N N . SER A 1 200 ? -0.669 -3.096 -11.708 1.00 92.75 200 SER A N 1
ATOM 1524 C CA . SER A 1 200 ? -1.056 -2.674 -10.363 1.00 92.75 200 SER A CA 1
ATOM 1525 C C . SER A 1 200 ? -1.156 -1.157 -10.323 1.00 92.75 200 SER A C 1
ATOM 1527 O O . SER A 1 200 ? -0.211 -0.484 -10.732 1.00 92.75 200 SER A O 1
ATOM 1529 N N . GLN A 1 201 ? -2.266 -0.609 -9.835 1.00 91.06 201 GLN A N 1
ATOM 1530 C CA . GLN A 1 201 ? -2.451 0.838 -9.708 1.00 91.06 201 GLN A CA 1
ATOM 1531 C C . GLN A 1 201 ? -3.574 1.172 -8.717 1.00 91.06 201 GLN A C 1
ATOM 1533 O O . GLN A 1 201 ? -4.584 0.470 -8.665 1.00 91.06 201 GLN A O 1
ATOM 1538 N N . THR A 1 202 ? -3.447 2.302 -8.017 1.00 89.81 202 THR A N 1
ATOM 1539 C CA . THR A 1 202 ? -4.515 2.878 -7.197 1.00 89.81 202 THR A CA 1
ATOM 1540 C C . THR A 1 202 ? -5.742 3.219 -8.046 1.00 89.81 202 THR A C 1
ATOM 1542 O O . THR A 1 202 ? -5.713 4.106 -8.910 1.00 89.81 202 THR A O 1
ATOM 1545 N N . CYS A 1 203 ? -6.853 2.539 -7.779 1.00 88.62 203 CYS A N 1
ATOM 1546 C CA . CYS A 1 203 ? -8.143 2.793 -8.408 1.00 88.62 203 CYS A CA 1
ATOM 1547 C C . CYS A 1 203 ? -8.982 3.726 -7.545 1.00 88.62 203 CYS A C 1
ATOM 1549 O O . CYS A 1 203 ? -9.078 3.524 -6.336 1.00 88.62 203 CYS A O 1
ATOM 1551 N N . ILE A 1 204 ? -9.654 4.704 -8.152 1.00 89.31 204 ILE A N 1
ATOM 1552 C CA . ILE A 1 204 ? -10.667 5.492 -7.444 1.00 89.31 204 ILE A CA 1
ATOM 1553 C C . ILE A 1 204 ? -11.844 4.588 -7.062 1.00 89.31 204 ILE A C 1
ATOM 1555 O O . ILE A 1 204 ? -12.373 3.855 -7.898 1.00 89.31 204 ILE A O 1
ATOM 1559 N N . GLY A 1 205 ? -12.282 4.684 -5.805 1.00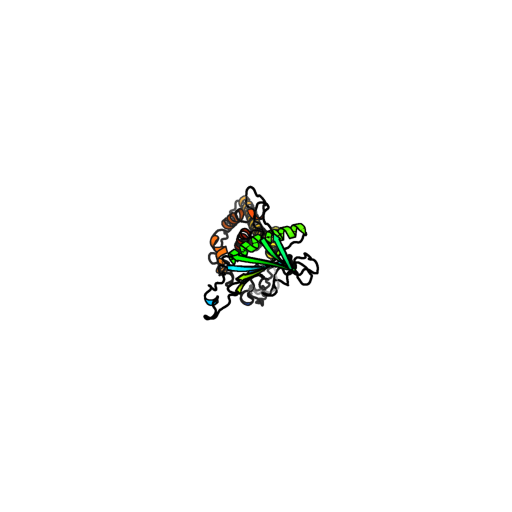 87.12 205 GLY A N 1
ATOM 1560 C CA . GLY A 1 205 ? -13.396 3.891 -5.291 1.00 87.12 205 GLY A CA 1
ATOM 1561 C C . GLY A 1 205 ? -14.732 4.124 -6.010 1.00 87.12 205 GLY A C 1
ATOM 1562 O O . GLY A 1 205 ? -14.959 5.127 -6.691 1.00 87.12 205 GLY A O 1
ATOM 1563 N N . ALA A 1 206 ? -15.645 3.177 -5.823 1.00 85.12 206 ALA A N 1
ATOM 1564 C CA . ALA A 1 206 ? -16.994 3.190 -6.361 1.00 85.12 206 ALA A CA 1
ATOM 1565 C C . ALA A 1 206 ? -17.824 4.369 -5.828 1.00 85.12 206 ALA A C 1
ATOM 1567 O O . ALA A 1 206 ? -17.655 4.829 -4.691 1.00 85.12 206 ALA A O 1
ATOM 1568 N N . VAL A 1 207 ? -18.768 4.831 -6.651 1.00 84.44 207 VAL A N 1
ATOM 1569 C CA . VAL A 1 207 ? -19.704 5.897 -6.279 1.00 84.44 207 VAL A CA 1
ATOM 1570 C C . VAL A 1 207 ? -20.675 5.360 -5.228 1.00 84.44 207 VAL A C 1
ATOM 1572 O O . VAL A 1 207 ? -21.258 4.289 -5.384 1.00 84.44 207 VAL A O 1
ATOM 1575 N N . LYS A 1 208 ? -20.855 6.114 -4.140 1.00 81.81 208 LYS A N 1
ATOM 1576 C CA . LYS A 1 208 ? -21.735 5.742 -3.025 1.00 81.81 208 LYS A CA 1
ATOM 1577 C C . LYS A 1 208 ? -22.942 6.658 -2.963 1.00 81.81 208 LYS A C 1
ATOM 1579 O O . LYS A 1 208 ? -22.844 7.851 -3.237 1.00 81.81 208 LYS A O 1
ATOM 1584 N N . GLY A 1 209 ? -24.066 6.086 -2.549 1.00 78.69 209 GLY A N 1
ATOM 1585 C CA . GLY A 1 209 ? -25.278 6.834 -2.262 1.00 78.69 209 GLY A CA 1
ATOM 1586 C C . GLY A 1 209 ? -25.025 7.690 -1.035 1.00 78.69 209 GLY A C 1
ATOM 1587 O O . GLY A 1 209 ? -24.425 7.232 -0.060 1.00 78.69 209 GLY A O 1
ATOM 1588 N N . MET A 1 210 ? -25.439 8.948 -1.095 1.00 83.12 210 MET A N 1
ATOM 1589 C CA . MET A 1 210 ? -25.335 9.832 0.051 1.00 83.12 210 MET A CA 1
ATOM 1590 C C . MET A 1 210 ? -26.518 9.575 0.986 1.00 83.12 210 MET A C 1
ATOM 1592 O O . MET A 1 210 ? -27.662 9.814 0.617 1.00 83.12 210 MET A O 1
ATOM 1596 N N . SER A 1 211 ? -26.231 9.150 2.213 1.00 80.94 211 SER A N 1
ATOM 1597 C CA . SER A 1 211 ? -27.185 9.166 3.323 1.00 80.94 211 SER A CA 1
ATOM 1598 C C . SER A 1 211 ? -26.682 10.143 4.380 1.00 80.94 211 SER A C 1
ATOM 1600 O O . SER A 1 211 ? -25.587 9.961 4.917 1.00 80.94 211 SER A O 1
ATOM 1602 N N . ILE A 1 212 ? -27.460 11.181 4.674 1.00 79.88 212 ILE A N 1
ATOM 1603 C CA . ILE A 1 212 ? -27.123 12.159 5.710 1.00 79.88 212 ILE A CA 1
ATOM 1604 C C . ILE A 1 212 ? -27.872 11.773 6.989 1.00 79.88 212 ILE A C 1
ATOM 1606 O O . ILE A 1 212 ? -29.076 11.982 7.085 1.00 79.88 212 ILE A O 1
ATOM 1610 N N . ASP A 1 213 ? -27.147 11.227 7.964 1.00 77.12 213 ASP A N 1
ATOM 1611 C CA . ASP A 1 213 ? -27.620 11.006 9.336 1.00 77.12 213 ASP A CA 1
ATOM 1612 C C . ASP A 1 213 ? -26.813 11.927 10.269 1.00 77.12 213 ASP A C 1
ATOM 1614 O O . ASP A 1 213 ? -25.698 11.604 10.690 1.00 77.12 213 ASP A O 1
ATOM 1618 N N . LEU A 1 214 ? -27.325 13.144 10.497 1.00 73.00 214 LEU A N 1
ATOM 1619 C CA . LEU A 1 214 ? -26.663 14.154 11.330 1.00 73.00 214 LEU A CA 1
ATOM 1620 C C . LEU A 1 214 ? -26.893 13.847 12.810 1.00 73.00 214 LEU A C 1
ATOM 1622 O O . LEU A 1 214 ? -27.782 14.405 13.451 1.00 73.00 214 LEU A O 1
ATOM 1626 N N . ARG A 1 215 ? -26.054 12.973 13.361 1.00 75.88 215 ARG A N 1
ATOM 1627 C CA . ARG A 1 215 ? -26.030 12.687 14.798 1.00 75.88 215 ARG A CA 1
ATOM 1628 C C . ARG A 1 215 ? -25.228 13.738 15.556 1.00 75.88 215 ARG A C 1
ATOM 1630 O O . ARG A 1 215 ? -24.209 14.239 15.071 1.00 75.88 215 ARG A O 1
ATOM 1637 N N . VAL A 1 216 ? -25.663 14.037 16.777 1.00 74.12 216 VAL A N 1
ATOM 1638 C CA . VAL A 1 216 ? -24.863 14.836 17.710 1.00 74.12 216 VAL A CA 1
ATOM 1639 C C . VAL A 1 216 ? -23.598 14.039 18.041 1.00 74.12 216 VAL A C 1
ATOM 1641 O O . VAL A 1 216 ? -23.657 12.848 18.321 1.00 74.12 216 VAL A O 1
ATOM 1644 N N . SER A 1 217 ? -22.431 14.679 17.963 1.00 85.31 217 SER A N 1
ATOM 1645 C CA . SER A 1 217 ? -21.143 14.043 18.266 1.00 85.31 217 SER A CA 1
ATOM 1646 C C . SER A 1 217 ? -20.380 14.855 19.302 1.00 85.31 217 SER A C 1
ATOM 1648 O O . SER A 1 217 ? -20.370 16.087 19.247 1.00 85.31 217 SER A O 1
ATOM 1650 N N . THR A 1 218 ? -19.708 14.180 20.233 1.00 90.88 218 THR A N 1
ATOM 1651 C CA . THR A 1 218 ? -18.812 14.831 21.198 1.00 90.88 218 THR A CA 1
ATOM 1652 C C . THR A 1 218 ? -17.496 15.253 20.521 1.00 90.88 218 THR A C 1
ATOM 1654 O O . THR A 1 218 ? -17.167 14.750 19.437 1.00 90.88 218 THR A O 1
ATOM 1657 N N . PRO A 1 219 ? -16.711 16.178 21.110 1.00 93.44 219 PRO A N 1
ATOM 1658 C CA . PRO A 1 219 ? -15.388 16.535 20.592 1.00 93.44 219 PRO A CA 1
ATOM 1659 C C . PRO A 1 219 ? -14.463 15.331 20.355 1.00 93.44 219 PRO A C 1
ATOM 1661 O O . PRO A 1 219 ? -13.735 15.305 19.363 1.00 93.44 219 PRO A O 1
ATOM 1664 N N . GLU A 1 220 ? -14.511 14.323 21.222 1.00 93.69 220 GLU A N 1
ATOM 1665 C CA . GLU A 1 220 ? -13.716 13.096 21.143 1.00 93.69 220 GLU A CA 1
ATOM 1666 C C . GLU A 1 220 ? -14.123 12.269 19.922 1.00 93.69 220 GLU A C 1
ATOM 1668 O O . GLU A 1 220 ? -13.273 11.921 19.102 1.00 93.69 220 GLU A O 1
ATOM 1673 N N . ILE A 1 221 ? -15.428 12.033 19.737 1.00 93.00 221 ILE A N 1
ATOM 1674 C CA . ILE A 1 221 ? -15.952 11.286 18.585 1.00 93.00 221 ILE A CA 1
ATOM 1675 C C . ILE A 1 221 ? -15.607 12.010 17.277 1.00 93.00 221 ILE A C 1
ATOM 1677 O O . ILE A 1 221 ? -15.190 11.369 16.311 1.00 93.00 221 ILE A O 1
ATOM 1681 N N . ARG A 1 222 ? -15.684 13.350 17.238 1.00 94.69 222 ARG A N 1
ATOM 1682 C CA . ARG A 1 222 ? -15.268 14.135 16.060 1.00 94.69 222 ARG A CA 1
ATOM 1683 C C . ARG A 1 222 ? -13.794 13.946 15.710 1.00 94.69 222 ARG A C 1
ATOM 1685 O O . ARG A 1 222 ? -13.473 13.847 14.527 1.00 94.69 222 ARG A O 1
ATOM 1692 N N . ARG A 1 223 ? -12.904 13.849 16.704 1.00 96.19 223 ARG A N 1
ATOM 1693 C CA . ARG A 1 223 ? -11.475 13.564 16.471 1.00 96.19 223 ARG A CA 1
ATOM 1694 C C . ARG A 1 223 ? -11.266 12.165 15.891 1.00 96.19 223 ARG A C 1
ATOM 1696 O O . ARG A 1 223 ? -10.458 12.011 14.979 1.00 96.19 223 ARG A O 1
ATOM 1703 N N . LEU A 1 224 ? -12.013 11.165 16.363 1.00 96.81 224 LEU A N 1
ATOM 1704 C CA . LEU A 1 224 ? -11.948 9.810 15.806 1.00 96.81 224 LEU A CA 1
ATOM 1705 C C . LEU A 1 224 ? -12.475 9.757 14.366 1.00 96.81 224 LEU A C 1
ATOM 1707 O O . LEU A 1 224 ? -11.837 9.154 13.508 1.00 96.81 224 LEU A O 1
ATOM 1711 N N . MET A 1 225 ? -13.584 10.444 14.068 1.00 95.81 225 MET A N 1
ATOM 1712 C CA . MET A 1 225 ? -14.102 10.565 12.698 1.00 95.81 225 MET A CA 1
ATOM 1713 C C . MET A 1 225 ? -13.119 11.286 11.766 1.00 95.81 225 MET A C 1
ATOM 1715 O O . MET A 1 225 ? -12.938 10.864 10.624 1.00 95.81 225 MET A O 1
ATOM 1719 N N . ALA A 1 226 ? -12.449 12.339 12.247 1.00 96.75 226 ALA A N 1
ATOM 1720 C CA . ALA A 1 226 ? -11.409 13.029 11.488 1.00 96.75 226 ALA A CA 1
ATOM 1721 C C . ALA A 1 226 ? -10.227 12.099 11.171 1.00 96.75 226 ALA A C 1
ATOM 1723 O O . ALA A 1 226 ? -9.821 12.018 10.017 1.00 96.75 226 ALA A O 1
ATOM 1724 N N . CYS A 1 227 ? -9.751 11.330 12.153 1.00 97.56 227 CYS A N 1
ATOM 1725 C CA . CYS A 1 227 ? -8.661 10.373 11.961 1.00 97.56 227 CYS A CA 1
ATOM 1726 C C . CYS A 1 227 ? -9.039 9.228 11.002 1.00 97.56 227 CYS A C 1
ATOM 1728 O O . CYS A 1 227 ? -8.246 8.831 10.150 1.00 97.56 227 CYS A O 1
ATOM 1730 N N . TYR A 1 228 ? -10.281 8.739 11.069 1.00 97.56 228 TYR A N 1
ATOM 1731 C CA . TYR A 1 228 ? -10.790 7.764 10.101 1.00 97.56 228 TYR A CA 1
ATOM 1732 C C . TYR A 1 228 ? -10.800 8.333 8.670 1.00 97.56 228 TYR A C 1
ATOM 1734 O O . TYR A 1 228 ? -10.436 7.637 7.722 1.00 97.56 228 TYR A O 1
ATOM 1742 N N . ARG A 1 229 ? -11.179 9.610 8.508 1.00 96.50 229 ARG A N 1
ATOM 1743 C CA . ARG A 1 229 ? -11.135 10.309 7.215 1.00 96.50 229 ARG A CA 1
ATOM 1744 C C . ARG A 1 229 ? -9.703 10.490 6.710 1.00 96.50 229 ARG A C 1
ATOM 1746 O O . ARG A 1 229 ? -9.489 10.266 5.527 1.00 96.50 229 ARG A O 1
ATOM 1753 N N . GLU A 1 230 ? -8.753 10.841 7.579 1.00 95.94 230 GLU A N 1
ATOM 1754 C CA . GLU A 1 230 ? -7.322 10.921 7.238 1.00 95.94 230 GLU A CA 1
ATOM 1755 C C . GLU A 1 230 ? -6.818 9.591 6.666 1.00 95.94 230 GLU A C 1
ATOM 1757 O O . GLU A 1 230 ? -6.243 9.573 5.577 1.00 95.94 230 GLU A O 1
ATOM 1762 N N . GLY A 1 231 ? -7.129 8.476 7.340 1.00 95.88 231 GLY A N 1
ATOM 1763 C CA . GLY A 1 231 ? -6.785 7.135 6.866 1.00 95.88 231 GLY A CA 1
ATOM 1764 C C . GLY A 1 231 ? -7.409 6.804 5.508 1.00 95.88 231 GLY A C 1
ATOM 1765 O O . GLY A 1 231 ? -6.731 6.280 4.638 1.00 95.88 231 GLY A O 1
ATOM 1766 N N . LEU A 1 232 ? -8.674 7.161 5.272 1.00 93.56 232 LEU A N 1
ATOM 1767 C CA . LEU A 1 232 ? -9.305 6.953 3.960 1.00 93.56 232 LEU A CA 1
ATOM 1768 C C . LEU A 1 232 ? -8.753 7.855 2.847 1.00 93.56 232 LEU A C 1
ATOM 1770 O O . LEU A 1 232 ? -8.840 7.482 1.681 1.00 93.56 232 LEU A O 1
ATOM 1774 N N . SER A 1 233 ? -8.258 9.048 3.181 1.00 91.38 233 SER A N 1
ATOM 1775 C CA . SER A 1 233 ? -7.740 10.008 2.197 1.00 91.38 233 SER A CA 1
ATOM 1776 C C . SER A 1 233 ? -6.273 9.791 1.828 1.00 91.38 233 SER A C 1
ATOM 1778 O O . SER A 1 233 ? -5.815 10.339 0.830 1.00 91.38 233 SER A O 1
ATOM 1780 N N . SER A 1 234 ? -5.532 9.028 2.631 1.00 90.62 234 SER A N 1
ATOM 1781 C CA . SER A 1 234 ? -4.123 8.737 2.373 1.00 90.62 234 SER A CA 1
ATOM 1782 C C . SER A 1 234 ? -3.972 7.725 1.242 1.00 90.62 234 SER A C 1
ATOM 1784 O O . SER A 1 234 ? -4.701 6.737 1.209 1.00 90.62 234 SER A O 1
ATOM 1786 N N . CYS A 1 235 ? -2.995 7.940 0.361 1.00 86.06 235 CYS A N 1
ATOM 1787 C CA . CYS A 1 235 ? -2.525 6.921 -0.586 1.00 86.06 235 CYS A CA 1
ATOM 1788 C C . CYS A 1 235 ? -1.330 6.124 -0.032 1.00 86.06 235 CYS A C 1
ATOM 1790 O O . CYS A 1 235 ? -0.954 5.117 -0.613 1.00 86.06 235 CYS A O 1
ATOM 1792 N N . GLU A 1 236 ? -0.768 6.543 1.108 1.00 90.38 236 GLU A N 1
ATOM 1793 C CA . GLU A 1 236 ? 0.396 5.910 1.728 1.00 90.38 236 GLU A CA 1
ATOM 1794 C C . GLU A 1 236 ? -0.045 4.875 2.776 1.00 90.38 236 GLU A C 1
ATOM 1796 O O . GLU A 1 236 ? -0.630 5.255 3.805 1.00 90.38 236 GLU A O 1
ATOM 1801 N N . PRO A 1 237 ? 0.209 3.573 2.560 1.00 93.38 237 PRO A N 1
ATOM 1802 C CA . PRO A 1 237 ? -0.424 2.498 3.324 1.00 93.38 237 PRO A CA 1
ATOM 1803 C C . PRO A 1 237 ? 0.092 2.390 4.768 1.00 93.38 237 PRO A C 1
ATOM 1805 O O . PRO A 1 237 ? -0.683 2.077 5.674 1.00 93.38 237 PRO A O 1
ATOM 1808 N N . LEU A 1 238 ? 1.359 2.737 5.028 1.00 95.62 238 LEU A N 1
ATOM 1809 C CA . LEU A 1 238 ? 1.902 2.828 6.392 1.00 95.62 238 LEU A CA 1
ATOM 1810 C C . LEU A 1 238 ? 1.130 3.862 7.227 1.00 95.62 238 LEU A C 1
ATOM 1812 O O . LEU A 1 238 ? 0.737 3.595 8.365 1.00 95.62 238 LEU A O 1
ATOM 1816 N N . TYR A 1 239 ? 0.836 5.024 6.637 1.00 95.56 239 TYR A N 1
ATOM 1817 C CA . TYR A 1 239 ? 0.062 6.069 7.301 1.00 95.56 239 TYR A CA 1
ATOM 1818 C C . TYR A 1 239 ? -1.407 5.665 7.477 1.00 95.56 239 TYR A C 1
ATOM 1820 O O . TYR A 1 239 ? -1.974 5.874 8.550 1.00 95.56 239 TYR A O 1
ATOM 1828 N N . GLN A 1 240 ? -2.009 5.006 6.478 1.00 96.31 240 GLN A N 1
ATOM 1829 C CA . GLN A 1 240 ? -3.361 4.448 6.603 1.00 96.31 240 GLN A CA 1
ATOM 1830 C C . GLN A 1 240 ? -3.475 3.503 7.811 1.00 96.31 240 GLN A C 1
ATOM 1832 O O . GLN A 1 240 ? -4.429 3.610 8.589 1.00 96.31 240 GLN A O 1
ATOM 1837 N N . VAL A 1 241 ? -2.489 2.615 8.007 1.00 97.31 241 VAL A N 1
ATOM 1838 C CA . VAL A 1 241 ? -2.434 1.720 9.172 1.00 97.31 241 VAL A CA 1
ATOM 1839 C C . VAL A 1 241 ? -2.434 2.519 10.469 1.00 97.31 241 VAL A C 1
ATOM 1841 O O . VAL A 1 241 ? -3.274 2.256 11.332 1.00 97.31 241 VAL A O 1
ATOM 1844 N N . LEU A 1 242 ? -1.543 3.506 10.612 1.00 97.75 242 LEU A N 1
ATOM 1845 C CA . LEU A 1 242 ? -1.453 4.315 11.830 1.00 97.75 242 LEU A CA 1
ATOM 1846 C C . LEU A 1 242 ? -2.759 5.069 12.119 1.00 97.75 242 LEU A C 1
ATOM 1848 O O . LEU A 1 242 ? -3.208 5.089 13.267 1.00 97.75 242 LEU A O 1
ATOM 1852 N N . SER A 1 243 ? -3.410 5.632 11.098 1.00 98.19 243 SER A N 1
ATOM 1853 C CA . SER A 1 243 ? -4.695 6.324 11.245 1.00 98.19 243 SER A CA 1
ATOM 1854 C C . SER A 1 243 ? -5.809 5.381 11.704 1.00 98.19 243 SER A C 1
ATOM 1856 O O . SER A 1 243 ? -6.496 5.668 12.687 1.00 98.19 243 SER A O 1
ATOM 1858 N N . PHE A 1 244 ? -5.985 4.221 11.061 1.00 98.38 244 PHE A N 1
ATOM 1859 C CA . PHE A 1 244 ? -7.014 3.263 11.485 1.00 98.38 244 PHE A CA 1
ATOM 1860 C C . PHE A 1 244 ? -6.721 2.679 12.866 1.00 98.38 244 PHE A C 1
ATOM 1862 O O . PHE A 1 244 ? -7.635 2.533 13.681 1.00 98.38 244 PHE A O 1
ATOM 1869 N N . TYR A 1 245 ? -5.453 2.414 13.174 1.00 97.88 245 TYR A N 1
ATOM 1870 C CA . TYR A 1 245 ? -5.052 1.929 14.487 1.00 97.88 245 TYR A CA 1
ATOM 1871 C C . TYR A 1 245 ? -5.329 2.966 15.587 1.00 97.88 245 TYR A C 1
ATOM 1873 O O . TYR A 1 245 ? -5.873 2.623 16.636 1.00 97.88 245 TYR A O 1
ATOM 1881 N N . LYS A 1 246 ? -5.065 4.252 15.326 1.00 97.75 246 LYS A N 1
ATOM 1882 C CA . LYS A 1 246 ? -5.382 5.360 16.240 1.00 97.75 246 LYS A CA 1
ATOM 1883 C C . LYS A 1 246 ? -6.884 5.483 16.514 1.00 97.75 246 LYS A C 1
ATOM 1885 O O . LYS A 1 246 ? -7.273 5.755 17.649 1.00 97.75 246 LYS A O 1
ATOM 1890 N N . VAL A 1 247 ? -7.740 5.237 15.517 1.00 98.38 247 VAL A N 1
ATOM 1891 C CA . VAL A 1 247 ? -9.200 5.159 15.725 1.00 98.38 247 VAL A CA 1
ATOM 1892 C C . VAL A 1 247 ? -9.551 4.012 16.674 1.00 98.38 247 VAL A C 1
ATOM 1894 O O . VAL A 1 247 ? -10.312 4.215 17.619 1.00 98.38 247 VAL A O 1
ATOM 1897 N N . ILE A 1 248 ? -8.973 2.826 16.458 1.00 98.06 248 ILE A N 1
ATOM 1898 C CA . ILE A 1 248 ? -9.194 1.643 17.302 1.00 98.06 248 ILE A CA 1
ATOM 1899 C C . ILE A 1 248 ? -8.766 1.926 18.752 1.00 98.06 248 ILE A C 1
ATOM 1901 O O . ILE A 1 248 ? -9.562 1.735 19.672 1.00 98.06 248 ILE A O 1
ATOM 1905 N N . GLU A 1 249 ? -7.544 2.425 18.971 1.00 97.19 249 GLU A N 1
ATOM 1906 C CA . GLU A 1 249 ? -7.040 2.806 20.301 1.00 97.19 249 GLU A CA 1
ATOM 1907 C C . GLU A 1 249 ? -7.927 3.864 20.965 1.00 97.19 249 GLU A C 1
ATOM 1909 O O . GLU A 1 249 ? -8.272 3.738 22.142 1.00 97.19 249 GLU A O 1
ATOM 1914 N N . GLY A 1 250 ? -8.343 4.877 20.205 1.00 96.81 250 GLY A N 1
ATOM 1915 C CA . GLY A 1 250 ? -9.196 5.952 20.690 1.00 96.81 250 GLY A CA 1
ATOM 1916 C C . GLY A 1 250 ? -10.559 5.464 21.180 1.00 96.81 250 GLY A C 1
ATOM 1917 O O . GLY A 1 250 ? -10.981 5.844 22.272 1.00 96.81 250 GLY A O 1
ATOM 1918 N N . VAL A 1 251 ? -11.218 4.564 20.439 1.00 95.88 251 VAL A N 1
ATOM 1919 C CA . VAL A 1 251 ? -12.483 3.953 20.886 1.00 95.88 251 VAL A CA 1
ATOM 1920 C C . VAL A 1 251 ? -12.284 3.158 22.178 1.00 95.88 251 VAL A C 1
ATOM 1922 O O . VAL A 1 251 ? -13.065 3.302 23.118 1.00 95.88 251 VAL A O 1
ATOM 1925 N N . PHE A 1 252 ? -11.227 2.346 22.267 1.00 94.88 252 PHE A N 1
ATOM 1926 C CA . PHE A 1 252 ? -10.939 1.597 23.494 1.00 94.88 252 PHE A CA 1
ATOM 1927 C C . PHE A 1 252 ? -10.620 2.504 24.688 1.00 94.88 252 PHE A C 1
ATOM 1929 O O . PHE A 1 252 ? -10.972 2.154 25.815 1.00 94.88 252 PHE A O 1
ATOM 1936 N N . SER A 1 253 ? -9.986 3.653 24.448 1.00 94.75 253 SER A N 1
ATOM 1937 C CA . SER A 1 253 ? -9.706 4.657 25.475 1.00 94.75 253 SER A CA 1
ATOM 1938 C C . SER A 1 253 ? -10.994 5.275 26.027 1.00 94.75 253 SER A C 1
ATOM 1940 O O . SER A 1 253 ? -11.202 5.253 27.238 1.00 94.75 253 SER A O 1
ATOM 1942 N N . ILE A 1 254 ? -11.914 5.711 25.155 1.00 92.62 254 ILE A N 1
ATOM 1943 C CA . ILE A 1 254 ? -13.229 6.244 25.565 1.00 92.62 254 ILE A CA 1
ATOM 1944 C C . ILE A 1 254 ? -13.977 5.219 26.426 1.00 92.62 254 ILE A C 1
ATOM 1946 O O . ILE A 1 254 ? -14.380 5.517 27.547 1.00 92.62 254 ILE A O 1
ATOM 1950 N N . ARG A 1 255 ? -14.055 3.967 25.965 1.00 90.81 255 ARG A N 1
ATOM 1951 C CA . ARG A 1 255 ? -14.708 2.879 26.714 1.00 90.81 255 ARG A CA 1
ATOM 1952 C C . ARG A 1 255 ? -14.029 2.557 28.040 1.00 90.81 255 ARG A C 1
ATOM 1954 O O . ARG A 1 255 ? -14.646 1.990 28.938 1.00 90.81 255 ARG A O 1
ATOM 1961 N N . LYS A 1 256 ? -12.722 2.795 28.162 1.00 91.44 256 LYS A N 1
ATOM 1962 C CA . LYS A 1 256 ? -12.012 2.625 29.435 1.00 91.44 256 LYS A CA 1
ATOM 1963 C C . LYS A 1 256 ? -12.469 3.692 30.431 1.00 91.44 256 LYS A C 1
ATOM 1965 O O . LYS A 1 256 ? -12.846 3.314 31.533 1.00 91.44 256 LYS A O 1
ATOM 1970 N N . ILE A 1 257 ? -12.519 4.955 30.007 1.00 90.69 257 ILE A N 1
ATOM 1971 C CA . ILE A 1 257 ? -12.980 6.084 30.828 1.00 90.69 257 ILE A CA 1
ATOM 1972 C C . ILE A 1 257 ? -14.433 5.872 31.278 1.00 90.69 257 ILE A C 1
ATOM 1974 O O . ILE A 1 257 ? -14.729 5.976 32.463 1.00 90.69 257 ILE A O 1
ATOM 1978 N N . GLU A 1 258 ? -15.328 5.488 30.362 1.00 88.62 258 GLU A N 1
ATOM 1979 C CA . GLU A 1 258 ? -16.736 5.197 30.686 1.00 88.62 258 GLU A CA 1
ATOM 1980 C C . GLU A 1 258 ? -16.868 4.074 31.724 1.00 88.62 258 GLU A C 1
ATOM 1982 O O . GLU A 1 258 ? -17.617 4.189 32.693 1.00 88.62 258 GLU A O 1
ATOM 1987 N N . ARG A 1 259 ? -16.106 2.984 31.558 1.00 88.81 259 ARG A N 1
ATOM 1988 C CA . ARG A 1 259 ? -16.110 1.871 32.518 1.00 88.81 259 ARG A CA 1
ATOM 1989 C C . ARG A 1 259 ? -15.574 2.276 33.884 1.00 88.81 259 ARG A C 1
ATOM 1991 O O . ARG A 1 259 ? -16.046 1.739 34.880 1.00 88.81 259 ARG A O 1
ATOM 1998 N N . GLU A 1 260 ? -14.572 3.144 33.939 1.00 89.81 260 GLU A N 1
ATOM 1999 C CA . GLU A 1 260 ? -14.028 3.656 35.199 1.00 89.81 260 GLU A CA 1
ATOM 2000 C C . GLU A 1 260 ? -15.066 4.534 35.913 1.00 89.81 260 GLU A C 1
ATOM 2002 O O . GLU A 1 260 ? -15.368 4.264 37.072 1.00 89.81 260 GLU A O 1
ATOM 2007 N N . ALA A 1 261 ? -15.729 5.448 35.198 1.00 89.06 261 ALA A N 1
ATOM 2008 C CA . ALA A 1 261 ? -16.787 6.296 35.756 1.00 89.06 261 ALA A CA 1
ATOM 2009 C C . ALA A 1 261 ? -17.995 5.497 36.291 1.00 89.06 261 ALA A C 1
ATOM 2011 O O . ALA A 1 261 ? -18.522 5.799 37.359 1.00 89.06 261 ALA A O 1
ATOM 2012 N N . ILE A 1 262 ? -18.426 4.445 35.586 1.00 87.25 262 ILE A N 1
ATOM 2013 C CA . ILE A 1 262 ? -19.544 3.588 36.026 1.00 87.25 262 ILE A CA 1
ATOM 2014 C C . ILE A 1 262 ? -19.150 2.747 37.248 1.00 87.25 262 ILE A C 1
ATOM 2016 O O . ILE A 1 262 ? -19.942 2.576 38.174 1.00 87.25 262 ILE A O 1
ATOM 2020 N N . LYS A 1 263 ? -17.904 2.254 37.292 1.00 89.25 263 LYS A N 1
ATOM 2021 C CA . LYS A 1 263 ? -17.385 1.534 38.465 1.00 89.25 263 LYS A CA 1
ATOM 2022 C C . LYS A 1 263 ? -17.327 2.422 39.704 1.00 89.25 263 LYS A C 1
ATOM 2024 O O . LYS A 1 263 ? -17.626 1.940 40.792 1.00 89.25 263 LYS A O 1
ATOM 2029 N N . GLU A 1 264 ? -16.964 3.695 39.551 1.00 89.38 264 GLU A N 1
ATOM 2030 C CA . GLU A 1 264 ? -16.987 4.675 40.647 1.00 89.38 264 GLU A CA 1
ATOM 2031 C C . GLU A 1 264 ? -18.402 4.898 41.199 1.00 89.38 264 GLU A C 1
ATOM 2033 O O . GLU A 1 264 ? -18.566 5.157 42.389 1.00 89.38 264 GLU A O 1
ATOM 2038 N N . GLN A 1 265 ? -19.430 4.716 40.368 1.00 89.50 265 GLN A N 1
ATOM 2039 C CA . GLN A 1 265 ? -20.842 4.774 40.762 1.00 89.50 265 GLN A CA 1
ATOM 2040 C C . GLN A 1 265 ? -21.359 3.455 41.368 1.00 89.50 265 GLN A C 1
ATOM 2042 O O . GLN A 1 265 ? -22.521 3.367 41.757 1.00 89.50 265 GLN A O 1
ATOM 2047 N N . GLY A 1 266 ? -20.508 2.428 41.487 1.00 87.06 266 GLY A N 1
ATOM 2048 C CA . GLY A 1 266 ? -20.873 1.116 42.031 1.00 87.06 266 GLY A CA 1
ATOM 2049 C C . GLY A 1 266 ? -21.675 0.236 41.068 1.00 87.06 266 GLY A C 1
ATOM 2050 O O . GLY A 1 266 ? -22.165 -0.822 41.466 1.00 87.06 266 GLY A O 1
ATOM 2051 N N . GLU A 1 267 ? -21.802 0.642 39.807 1.00 85.12 267 GLU A N 1
ATOM 2052 C CA . GLU A 1 267 ? -22.530 -0.092 38.780 1.00 85.12 267 GLU A CA 1
ATOM 2053 C C . GLU A 1 267 ? -21.597 -0.989 37.949 1.00 85.12 267 GLU A C 1
ATOM 2055 O O . GLU A 1 267 ? -20.369 -0.849 37.938 1.00 85.12 267 GLU A O 1
ATOM 2060 N N . THR A 1 268 ? -22.182 -1.949 37.226 1.00 75.25 268 THR A N 1
ATOM 2061 C CA . THR A 1 268 ? -21.443 -2.811 36.293 1.00 75.25 268 THR A CA 1
ATOM 2062 C C . THR A 1 268 ? -21.956 -2.608 34.875 1.00 75.25 268 THR A C 1
ATOM 2064 O O . THR A 1 268 ? -23.122 -2.853 34.582 1.00 75.25 268 THR A O 1
ATOM 2067 N N . LEU A 1 269 ? -21.069 -2.179 33.972 1.00 76.19 269 LEU A N 1
ATOM 2068 C CA . LEU A 1 269 ? -21.388 -2.065 32.552 1.00 76.19 269 LEU A CA 1
ATOM 2069 C C . LEU A 1 269 ? -21.122 -3.400 31.849 1.00 76.19 269 LEU A C 1
ATOM 2071 O O . LEU A 1 269 ? -19.969 -3.826 31.729 1.00 76.19 269 LEU A O 1
ATOM 2075 N N . TYR A 1 270 ? -22.177 -4.030 31.332 1.00 71.06 270 TYR A N 1
ATOM 2076 C CA . TYR A 1 270 ? -22.023 -5.064 30.314 1.00 71.06 270 TYR A CA 1
ATOM 2077 C C . TYR A 1 270 ? -21.803 -4.396 28.957 1.00 71.06 270 TYR A C 1
ATOM 2079 O O . TYR A 1 270 ? -22.645 -3.634 28.489 1.00 71.06 270 TYR A O 1
ATOM 2087 N N . GLN A 1 271 ? -20.673 -4.692 28.321 1.00 69.94 271 GLN A N 1
ATOM 2088 C CA . GLN A 1 271 ? -20.378 -4.233 26.971 1.00 69.94 271 GLN A CA 1
ATOM 2089 C C . GLN A 1 271 ? -20.110 -5.450 26.095 1.00 69.94 271 GLN A C 1
ATOM 2091 O O . GLN A 1 271 ? -19.236 -6.268 26.406 1.00 69.94 271 GLN A O 1
ATOM 2096 N N . GLU A 1 272 ? -20.878 -5.581 25.014 1.00 73.19 272 GLU A N 1
ATOM 2097 C CA . GLU A 1 272 ? -20.648 -6.639 24.038 1.00 73.19 272 GLU A CA 1
ATOM 2098 C C . GLU A 1 272 ? -19.219 -6.540 23.499 1.00 73.19 272 GLU A C 1
ATOM 2100 O O . GLU A 1 272 ? -18.721 -5.468 23.159 1.00 73.19 272 GLU A O 1
ATOM 2105 N N . CYS A 1 273 ? -18.527 -7.678 23.472 1.00 83.25 273 CYS A N 1
ATOM 2106 C CA . CYS A 1 273 ? -17.192 -7.757 22.900 1.00 83.25 273 CYS A CA 1
ATOM 2107 C C . CYS A 1 273 ? -17.321 -7.958 21.395 1.00 83.25 273 CYS A C 1
ATOM 2109 O O . CYS A 1 273 ? -17.674 -9.059 20.963 1.00 83.25 273 CYS A O 1
ATOM 2111 N N . GLU A 1 274 ? -16.972 -6.944 20.606 1.00 93.50 274 GLU A N 1
ATOM 2112 C CA . GLU A 1 274 ? -16.934 -7.086 19.157 1.00 93.50 274 GLU A CA 1
ATOM 2113 C C . GLU A 1 274 ? -15.943 -8.171 18.738 1.00 93.50 274 GLU A C 1
ATOM 2115 O O . GLU A 1 274 ? -14.864 -8.359 19.324 1.00 93.50 274 GLU A O 1
ATOM 2120 N N . ARG A 1 275 ? -16.325 -8.895 17.691 1.00 95.50 275 ARG A N 1
ATOM 2121 C CA . ARG A 1 275 ? -15.550 -9.984 17.112 1.00 95.50 275 ARG A CA 1
ATOM 2122 C C . ARG A 1 275 ? -15.478 -9.824 15.613 1.00 95.50 275 ARG A C 1
ATOM 2124 O O . ARG A 1 275 ? -16.377 -9.259 14.996 1.00 95.50 275 ARG A O 1
ATOM 2131 N N . MET A 1 276 ? -14.427 -10.387 15.034 1.00 95.81 276 MET A N 1
ATOM 2132 C CA . MET A 1 276 ? -14.400 -10.593 13.596 1.00 95.81 276 MET A CA 1
ATOM 2133 C C . MET A 1 276 ? -15.550 -11.511 13.187 1.00 95.81 276 MET A C 1
ATOM 2135 O O . MET A 1 276 ? -15.768 -12.531 13.855 1.00 95.81 276 MET A O 1
ATOM 2139 N N . PRO A 1 277 ? -16.271 -11.175 12.108 1.00 93.69 277 PRO A N 1
ATOM 2140 C CA . PRO A 1 277 ? -17.392 -11.974 11.649 1.00 93.69 277 PRO A CA 1
ATOM 2141 C C . PRO A 1 277 ? -16.912 -13.368 11.249 1.00 93.69 277 PRO A C 1
ATOM 2143 O O . PRO A 1 277 ? -15.797 -13.536 10.753 1.00 93.69 277 PRO A O 1
ATOM 2146 N N . GLN A 1 278 ? -17.756 -14.373 11.493 1.00 92.50 278 GLN A N 1
ATOM 2147 C CA . GLN A 1 278 ? -17.504 -15.728 10.998 1.00 92.50 278 GLN A CA 1
ATOM 2148 C C . GLN A 1 278 ? -17.751 -15.835 9.495 1.00 92.50 278 GLN A C 1
ATOM 2150 O O . GLN A 1 278 ? -17.008 -16.512 8.793 1.00 92.50 278 GLN A O 1
ATOM 2155 N N . ASP A 1 279 ? -18.771 -15.127 9.017 1.00 92.12 279 ASP A N 1
ATOM 2156 C CA . ASP A 1 279 ? -19.115 -15.044 7.609 1.00 92.12 279 ASP A CA 1
ATOM 2157 C C . ASP A 1 279 ? -18.532 -13.766 6.995 1.00 92.12 279 ASP A C 1
ATOM 2159 O O . ASP A 1 279 ? -18.992 -12.654 7.264 1.00 92.12 279 ASP A O 1
ATOM 2163 N N . LEU A 1 280 ? -17.496 -13.928 6.170 1.00 90.56 280 LEU A N 1
ATOM 2164 C CA . LEU A 1 280 ? -16.836 -12.815 5.488 1.00 90.56 280 LEU A CA 1
ATOM 2165 C C . LEU A 1 280 ? -17.663 -12.254 4.325 1.00 90.56 280 LEU A C 1
ATOM 2167 O O . LEU A 1 280 ? -17.439 -11.109 3.935 1.00 90.56 280 LEU A O 1
ATOM 2171 N N . SER A 1 281 ? -18.647 -12.999 3.809 1.00 87.81 281 SER A N 1
ATOM 2172 C CA . SER A 1 281 ? -19.540 -12.497 2.756 1.00 87.81 281 SER A CA 1
ATOM 2173 C C . SER A 1 281 ? -20.432 -11.349 3.245 1.00 87.81 281 SER A C 1
ATOM 2175 O O . SER A 1 281 ? -20.879 -10.527 2.451 1.00 87.81 281 SER A O 1
ATOM 2177 N N . ALA A 1 282 ? -20.615 -11.225 4.565 1.00 83.56 282 ALA A N 1
ATOM 2178 C CA . ALA A 1 282 ? -21.339 -10.119 5.182 1.00 83.56 282 ALA A CA 1
ATOM 2179 C C . ALA A 1 282 ? -20.568 -8.785 5.159 1.00 83.56 282 ALA A C 1
ATOM 2181 O O . ALA A 1 282 ? -21.161 -7.733 5.405 1.00 83.56 282 ALA A O 1
ATOM 2182 N N . ILE A 1 283 ? -19.250 -8.810 4.924 1.00 85.06 283 ILE A N 1
ATOM 2183 C CA . ILE A 1 283 ? -18.385 -7.623 5.042 1.00 85.06 283 ILE A CA 1
ATOM 2184 C C . ILE A 1 283 ? -17.512 -7.356 3.813 1.00 85.06 283 ILE A C 1
ATOM 2186 O O . ILE A 1 283 ? -17.004 -6.244 3.672 1.00 85.06 283 ILE A O 1
ATOM 2190 N N . LEU A 1 284 ? -17.345 -8.344 2.933 1.00 84.38 284 LEU A N 1
ATOM 2191 C CA . LEU A 1 284 ? -16.600 -8.228 1.684 1.00 84.38 284 LEU A CA 1
ATOM 2192 C C . LEU A 1 284 ? -17.557 -8.234 0.494 1.00 84.38 284 LEU A C 1
ATOM 2194 O O . LEU A 1 284 ? -18.534 -8.980 0.469 1.00 84.38 284 LEU A O 1
ATOM 2198 N N . HIS A 1 285 ? -17.254 -7.426 -0.521 1.00 78.81 285 HIS A N 1
ATOM 2199 C CA . HIS A 1 285 ? -17.953 -7.520 -1.797 1.00 78.81 285 HIS A CA 1
ATOM 2200 C C . HIS A 1 285 ? -17.605 -8.856 -2.486 1.00 78.81 285 HIS A C 1
ATOM 2202 O O . HIS A 1 285 ? -16.485 -9.343 -2.312 1.00 78.81 285 HIS A O 1
ATOM 2208 N N . PRO A 1 286 ? -18.500 -9.452 -3.300 1.00 77.12 286 PRO A N 1
ATOM 2209 C CA . PRO A 1 286 ? -18.215 -10.713 -3.991 1.00 77.12 286 PRO A CA 1
ATOM 2210 C C . PRO A 1 286 ? -16.916 -10.723 -4.813 1.00 77.12 286 PRO A C 1
ATOM 2212 O O . PRO A 1 286 ? -16.241 -11.747 -4.851 1.00 77.12 286 PRO A O 1
ATOM 2215 N N . SER A 1 287 ? -16.531 -9.592 -5.420 1.00 69.62 287 SER A N 1
ATOM 2216 C CA . SER A 1 287 ? -15.245 -9.458 -6.134 1.00 69.62 287 SER A CA 1
ATOM 2217 C C . SER A 1 287 ? -14.032 -9.569 -5.212 1.00 69.62 287 SER A C 1
ATOM 2219 O O . SER A 1 287 ? -12.993 -10.090 -5.608 1.00 69.62 287 SER A O 1
ATOM 2221 N N . ASP A 1 288 ? -14.169 -9.088 -3.980 1.00 74.69 288 ASP A N 1
ATOM 2222 C CA . ASP A 1 288 ? -13.074 -8.986 -3.020 1.00 74.69 288 ASP A CA 1
ATOM 2223 C C . ASP A 1 288 ? -12.955 -10.270 -2.205 1.00 74.69 288 ASP A C 1
ATOM 2225 O O . ASP A 1 288 ? -11.878 -10.594 -1.713 1.00 74.69 288 ASP A O 1
ATOM 2229 N N . LEU A 1 289 ? -14.047 -11.030 -2.086 1.00 79.38 289 LEU A N 1
ATOM 2230 C CA . LEU A 1 289 ? -14.103 -12.273 -1.326 1.00 79.38 289 LEU A CA 1
ATOM 2231 C C . LEU A 1 289 ? -13.052 -13.288 -1.801 1.00 79.38 289 LEU A C 1
ATOM 2233 O O . LEU A 1 289 ? -12.471 -13.979 -0.973 1.00 79.38 289 LEU A O 1
ATOM 2237 N N . LEU A 1 290 ? -12.761 -13.345 -3.105 1.00 73.25 290 LEU A N 1
ATOM 2238 C CA . LEU A 1 290 ? -11.786 -14.289 -3.660 1.00 73.25 290 LEU A CA 1
ATOM 2239 C C . LEU A 1 290 ? -10.349 -14.025 -3.175 1.00 73.25 290 LEU A C 1
ATOM 2241 O O . LEU A 1 290 ? -9.586 -14.969 -2.997 1.00 73.25 290 LEU A O 1
ATOM 2245 N N . TYR A 1 291 ? -9.988 -12.760 -2.940 1.00 76.62 291 TYR A N 1
ATOM 2246 C CA . TYR A 1 291 ? -8.608 -12.361 -2.635 1.00 76.62 291 TYR A CA 1
ATOM 2247 C C . TYR A 1 291 ? -8.439 -11.847 -1.202 1.00 76.62 291 TYR A C 1
ATOM 2249 O O . TYR A 1 291 ? -7.509 -12.243 -0.502 1.00 76.62 291 TYR A O 1
ATOM 2257 N N . GLN A 1 292 ? -9.350 -10.996 -0.728 1.00 84.88 292 GLN A N 1
ATOM 2258 C CA . GLN A 1 292 ? -9.270 -10.394 0.601 1.00 84.88 292 GLN A CA 1
ATOM 2259 C C . GLN A 1 292 ? -9.689 -11.354 1.716 1.00 84.88 292 GLN A C 1
ATOM 2261 O O . GLN A 1 292 ? -9.275 -11.149 2.856 1.00 84.88 292 GLN A O 1
ATOM 2266 N N . ALA A 1 293 ? -10.456 -12.417 1.438 1.00 87.81 293 ALA A N 1
ATOM 2267 C CA . ALA A 1 293 ? -10.846 -13.362 2.488 1.00 87.81 293 ALA A CA 1
ATOM 2268 C C . ALA A 1 293 ? -9.628 -13.979 3.190 1.00 87.81 293 ALA A C 1
ATOM 2270 O O . ALA A 1 293 ? -9.631 -14.103 4.416 1.00 87.81 293 ALA A O 1
ATOM 2271 N N . GLU A 1 294 ? -8.559 -14.281 2.443 1.00 90.56 294 GLU A N 1
ATOM 2272 C CA . GLU A 1 294 ? -7.293 -14.784 2.995 1.00 90.56 294 GLU A CA 1
ATOM 2273 C C . GLU A 1 294 ? -6.701 -13.848 4.056 1.00 90.56 294 GLU A C 1
ATOM 2275 O O . GLU A 1 294 ? -6.107 -14.310 5.029 1.00 90.56 294 GLU A O 1
ATOM 2280 N N . TYR A 1 295 ? -6.900 -12.537 3.914 1.00 93.00 295 TYR A N 1
ATOM 2281 C CA . TYR A 1 295 ? -6.367 -11.541 4.841 1.00 93.00 295 TYR A CA 1
ATOM 2282 C C . TYR A 1 295 ? -7.113 -11.547 6.179 1.00 93.00 295 TYR A C 1
ATOM 2284 O O . TYR A 1 295 ? -6.519 -11.319 7.233 1.00 93.00 295 TYR A O 1
ATOM 2292 N N . PHE A 1 296 ? -8.412 -11.856 6.156 1.00 94.62 296 PHE A N 1
ATOM 2293 C CA . PHE A 1 296 ? -9.240 -11.950 7.357 1.00 94.62 296 PHE A CA 1
ATOM 2294 C C . PHE A 1 296 ? -9.125 -13.304 8.059 1.00 94.62 296 PHE A C 1
ATOM 2296 O O . PHE A 1 296 ? -9.303 -13.354 9.279 1.00 94.62 296 PHE A O 1
ATOM 2303 N N . LYS A 1 297 ? -8.813 -14.391 7.334 1.00 93.38 297 LYS A N 1
ATOM 2304 C CA . LYS A 1 297 ? -8.766 -15.769 7.867 1.00 93.38 297 LYS A CA 1
ATOM 2305 C C . LYS A 1 297 ? -8.053 -15.918 9.218 1.00 93.38 297 LYS A C 1
ATOM 2307 O O . LYS A 1 297 ? -8.621 -16.582 10.085 1.00 93.38 297 LYS A O 1
ATOM 2312 N N . PRO A 1 298 ? -6.879 -15.303 9.473 1.00 94.75 298 PRO A N 1
ATOM 2313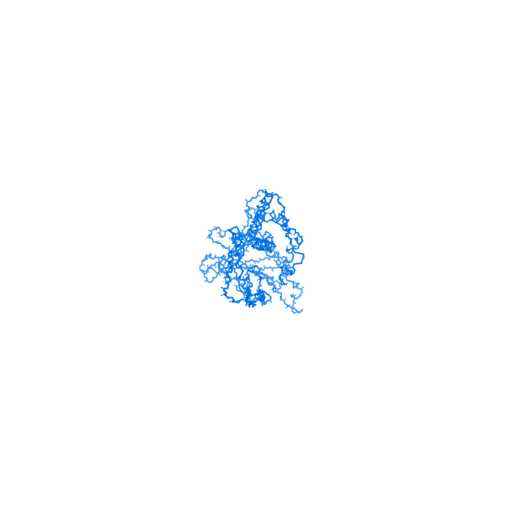 C CA . PRO A 1 298 ? -6.197 -15.439 10.765 1.00 94.75 298 PRO A CA 1
ATOM 2314 C C . PRO A 1 298 ? -6.993 -14.890 11.962 1.00 94.75 298 PRO A C 1
ATOM 2316 O O . PRO A 1 298 ? -6.709 -15.240 13.115 1.00 94.75 298 PRO A O 1
ATOM 2319 N N . TYR A 1 299 ? -7.968 -14.017 11.694 1.00 96.00 299 TYR A N 1
ATOM 2320 C CA . TYR A 1 299 ? -8.683 -13.225 12.688 1.00 96.00 299 TYR A CA 1
ATOM 2321 C C . TYR A 1 299 ? -10.152 -13.611 12.859 1.00 96.00 299 TYR A C 1
ATOM 2323 O O . TYR A 1 299 ? -10.755 -13.195 13.846 1.00 96.00 299 TYR A O 1
ATOM 2331 N N . VAL A 1 300 ? -10.723 -14.405 11.950 1.00 95.19 300 VAL A N 1
ATOM 2332 C CA . VAL A 1 300 ? -12.132 -14.834 11.972 1.00 95.19 300 VAL A CA 1
ATOM 2333 C C . VAL A 1 300 ? -12.550 -15.344 13.360 1.00 95.19 300 VAL A C 1
ATOM 2335 O O . VAL A 1 300 ? -11.875 -16.170 13.973 1.00 95.19 300 VAL A O 1
ATOM 2338 N N . GLY A 1 301 ? -13.658 -14.813 13.892 1.00 94.69 301 GLY A N 1
ATOM 2339 C CA . GLY A 1 301 ? -14.210 -15.165 15.207 1.00 94.69 301 GLY A CA 1
ATOM 2340 C C . GLY A 1 301 ? -13.451 -14.624 16.432 1.00 94.69 301 GLY A C 1
ATOM 2341 O O . GLY A 1 301 ? -13.975 -14.685 17.556 1.00 94.69 301 GLY A O 1
ATOM 2342 N N . ARG A 1 302 ? -12.244 -14.065 16.267 1.00 96.44 302 ARG A N 1
ATOM 2343 C CA . ARG A 1 302 ? -11.460 -13.494 17.376 1.00 96.44 302 ARG A CA 1
ATOM 2344 C C . ARG A 1 302 ? -12.069 -12.191 17.879 1.00 96.44 302 ARG A C 1
ATOM 2346 O O . ARG A 1 302 ? -12.707 -11.453 17.130 1.00 96.44 302 ARG A O 1
ATOM 2353 N N . LYS A 1 303 ? -11.852 -11.897 19.165 1.00 96.56 303 LYS A N 1
ATOM 2354 C CA . LYS A 1 303 ? -12.236 -10.610 19.765 1.00 96.56 303 LYS A CA 1
ATOM 2355 C C . LYS A 1 303 ? -11.381 -9.494 19.184 1.00 96.56 303 LYS A C 1
ATOM 2357 O O . LYS A 1 303 ? -10.180 -9.674 19.010 1.00 96.56 303 LYS A O 1
ATOM 2362 N N . PHE A 1 304 ? -11.962 -8.317 18.989 1.00 97.00 304 PHE A N 1
ATOM 2363 C CA . PHE A 1 304 ? -11.213 -7.153 18.510 1.00 97.00 304 PHE A CA 1
ATOM 2364 C C . PHE A 1 304 ? -10.048 -6.764 19.424 1.00 97.00 304 PHE A C 1
ATOM 2366 O O . PHE A 1 304 ? -9.039 -6.285 18.924 1.00 97.00 304 PHE A O 1
ATOM 2373 N N . THR A 1 305 ? -10.140 -7.011 20.734 1.00 95.25 305 THR A N 1
ATOM 2374 C CA . THR A 1 305 ? -9.016 -6.801 21.661 1.00 95.25 305 THR A CA 1
ATOM 2375 C C . THR A 1 305 ? -7.824 -7.702 21.338 1.00 95.25 305 THR A C 1
ATOM 2377 O O . THR A 1 305 ? -6.709 -7.209 21.268 1.00 95.25 305 THR A O 1
ATOM 2380 N N . ASP A 1 306 ? -8.070 -8.990 21.071 1.00 96.06 306 ASP A N 1
ATOM 2381 C CA . ASP A 1 306 ? -7.031 -9.966 20.702 1.00 96.06 306 ASP A CA 1
ATOM 2382 C C . ASP A 1 306 ? -6.390 -9.597 19.356 1.00 96.06 306 ASP A C 1
ATOM 2384 O O . ASP A 1 306 ? -5.171 -9.551 19.219 1.00 96.06 306 ASP A O 1
ATOM 2388 N N . VAL A 1 307 ? -7.217 -9.238 18.366 1.00 96.94 307 VAL A N 1
ATOM 2389 C CA . VAL A 1 307 ? -6.723 -8.803 17.051 1.00 96.94 307 VAL A CA 1
ATOM 2390 C C . VAL A 1 307 ? -5.891 -7.525 17.163 1.00 96.94 307 VAL A C 1
ATOM 2392 O O . VAL A 1 307 ? -4.804 -7.460 16.594 1.00 96.94 307 VAL A O 1
ATOM 2395 N N . ARG A 1 308 ? -6.374 -6.525 17.912 1.00 96.75 308 ARG A N 1
ATOM 2396 C CA . ARG A 1 308 ? -5.650 -5.274 18.162 1.00 96.75 308 ARG A CA 1
ATOM 2397 C C . ARG A 1 308 ? -4.295 -5.558 18.798 1.00 96.75 308 ARG A C 1
ATOM 2399 O O . ARG A 1 308 ? -3.298 -5.082 18.280 1.00 96.75 308 ARG A O 1
ATOM 2406 N N . ASP A 1 309 ? -4.262 -6.314 19.892 1.00 95.62 309 ASP A N 1
ATOM 2407 C CA . ASP A 1 309 ? -3.029 -6.554 20.646 1.00 95.62 309 ASP A CA 1
ATOM 2408 C C . ASP A 1 309 ? -1.997 -7.302 19.798 1.00 95.62 309 ASP A C 1
ATOM 2410 O O . ASP A 1 309 ? -0.837 -6.911 19.765 1.00 95.62 309 ASP A O 1
ATOM 2414 N N . ARG A 1 310 ? -2.434 -8.274 18.990 1.00 95.31 310 ARG A N 1
ATOM 2415 C CA . ARG A 1 310 ? -1.557 -8.935 18.018 1.00 95.31 310 ARG A CA 1
ATOM 2416 C C . ARG A 1 310 ? -1.004 -7.967 16.969 1.00 95.31 310 ARG A C 1
ATOM 2418 O O . ARG A 1 310 ? 0.193 -7.975 16.706 1.00 95.31 310 ARG A O 1
ATOM 2425 N N . LEU A 1 311 ? -1.862 -7.141 16.366 1.00 95.69 311 LEU A N 1
ATOM 2426 C CA . LEU A 1 311 ? -1.447 -6.154 15.363 1.00 95.69 311 LEU A CA 1
ATOM 2427 C C . LEU A 1 311 ? -0.613 -5.016 15.967 1.00 95.69 311 LEU A C 1
ATOM 2429 O O . LEU A 1 311 ? 0.109 -4.336 15.239 1.00 95.69 311 LEU A O 1
ATOM 2433 N N . ARG A 1 312 ? -0.682 -4.798 17.283 1.00 95.12 312 ARG A N 1
ATOM 2434 C CA . ARG A 1 312 ? 0.153 -3.815 17.968 1.00 95.12 312 ARG A CA 1
ATOM 2435 C C . ARG A 1 312 ? 1.623 -4.117 17.744 1.00 95.12 312 ARG A C 1
ATOM 2437 O O . ARG A 1 312 ? 2.357 -3.259 17.261 1.00 95.12 312 ARG A O 1
ATOM 2444 N N . ASP A 1 313 ? 2.005 -5.337 18.085 1.00 90.56 313 ASP A N 1
ATOM 2445 C CA . ASP A 1 313 ? 3.400 -5.745 18.168 1.00 90.56 313 ASP A CA 1
ATOM 2446 C C . ASP A 1 313 ? 3.944 -6.096 16.782 1.00 90.56 313 ASP A C 1
ATOM 2448 O O . ASP A 1 313 ? 5.090 -5.791 16.475 1.00 90.56 313 ASP A O 1
ATOM 2452 N N . THR A 1 314 ? 3.108 -6.666 15.906 1.00 92.12 314 THR A N 1
ATOM 2453 C CA . THR A 1 314 ? 3.539 -7.085 14.564 1.00 92.12 314 THR A CA 1
ATOM 2454 C C . THR A 1 314 ? 3.436 -5.997 13.500 1.00 92.12 314 THR A C 1
ATOM 2456 O O . THR A 1 314 ? 3.866 -6.229 12.377 1.00 92.12 314 THR A O 1
ATOM 2459 N N . LEU A 1 315 ? 2.780 -4.867 13.788 1.00 94.56 315 LEU A N 1
ATOM 2460 C CA . LEU A 1 315 ? 2.492 -3.852 12.771 1.00 94.56 315 LEU A CA 1
ATOM 2461 C C . LEU A 1 315 ? 2.600 -2.426 13.317 1.00 94.56 315 LEU A C 1
ATOM 2463 O O . LEU A 1 315 ? 3.448 -1.662 12.873 1.00 94.56 315 LEU A O 1
ATOM 2467 N N . ARG A 1 316 ? 1.781 -2.042 14.304 1.00 95.19 316 ARG A N 1
ATOM 2468 C CA . ARG A 1 316 ? 1.752 -0.645 14.780 1.00 95.19 316 ARG A CA 1
ATOM 2469 C C . ARG A 1 316 ? 3.095 -0.194 15.345 1.00 95.19 316 ARG A C 1
ATOM 2471 O O . ARG A 1 316 ? 3.502 0.936 15.098 1.00 95.19 316 ARG A O 1
ATOM 2478 N N . VAL A 1 317 ? 3.735 -1.020 16.169 1.00 94.50 317 VAL A N 1
ATOM 2479 C CA . VAL A 1 317 ? 5.013 -0.691 16.814 1.00 94.50 317 VAL A CA 1
ATOM 2480 C C . VAL A 1 317 ? 6.149 -0.603 15.781 1.00 94.50 317 VAL A C 1
ATOM 2482 O O . VAL A 1 317 ? 6.765 0.460 15.744 1.00 94.50 317 VAL A O 1
ATOM 2485 N N . PRO A 1 318 ? 6.364 -1.603 14.899 1.00 94.88 318 PRO A N 1
ATOM 2486 C CA . PRO A 1 318 ? 7.358 -1.521 13.823 1.00 94.88 318 PRO A CA 1
ATOM 2487 C C . PRO A 1 318 ? 7.184 -0.342 12.857 1.00 94.88 318 PRO A C 1
ATOM 2489 O O . PRO A 1 318 ? 8.170 0.193 12.370 1.00 94.88 318 PRO A O 1
ATOM 2492 N N . ILE A 1 319 ? 5.946 0.081 12.572 1.00 95.88 319 ILE A N 1
ATOM 2493 C CA . ILE A 1 319 ? 5.687 1.227 11.680 1.00 95.88 319 ILE A CA 1
ATOM 2494 C C . ILE A 1 319 ? 5.934 2.563 12.390 1.00 95.88 319 ILE A C 1
ATOM 2496 O O . ILE A 1 319 ? 6.385 3.526 11.778 1.00 95.88 319 ILE A O 1
ATOM 2500 N N . ALA A 1 320 ? 5.584 2.661 13.675 1.00 94.00 320 ALA A N 1
ATOM 2501 C CA . ALA A 1 320 ? 5.612 3.933 14.394 1.00 94.00 320 ALA A CA 1
ATOM 2502 C C . ALA A 1 320 ? 7.005 4.334 14.904 1.00 94.00 320 ALA A C 1
ATOM 2504 O O . ALA A 1 320 ? 7.182 5.493 15.280 1.00 94.00 320 ALA A O 1
ATOM 2505 N N . HIS A 1 321 ? 7.956 3.400 14.980 1.00 90.69 321 HIS A N 1
ATOM 2506 C CA . HIS A 1 321 ? 9.237 3.608 15.656 1.00 90.69 321 HIS A CA 1
ATOM 2507 C C . HIS A 1 321 ? 10.413 3.135 14.805 1.00 90.69 321 HIS A C 1
ATOM 2509 O O . HIS A 1 321 ? 10.397 2.026 14.286 1.00 90.69 321 HIS A O 1
ATOM 2515 N N . LEU A 1 322 ? 11.468 3.950 14.742 1.00 86.81 322 LEU A N 1
ATOM 2516 C CA . LEU A 1 322 ? 12.757 3.600 14.139 1.00 86.81 322 LEU A CA 1
ATOM 2517 C C . LEU A 1 322 ? 13.735 3.171 15.243 1.00 86.81 322 LEU A C 1
ATOM 2519 O O . LEU A 1 322 ? 14.583 3.959 15.657 1.00 86.81 322 LEU A O 1
ATOM 2523 N N . ASN A 1 323 ? 13.574 1.952 15.769 1.00 84.19 323 ASN A N 1
ATOM 2524 C CA . ASN A 1 323 ? 14.473 1.390 16.784 1.00 84.19 323 ASN A CA 1
ATOM 2525 C C . ASN A 1 323 ? 15.205 0.151 16.257 1.00 84.19 323 ASN A C 1
ATOM 2527 O O . ASN A 1 323 ? 14.753 -0.970 16.467 1.00 84.19 323 ASN A O 1
ATOM 2531 N N . PHE A 1 324 ? 16.353 0.366 15.619 1.00 82.94 324 PHE A N 1
ATOM 2532 C CA . PHE A 1 324 ? 17.133 -0.685 14.961 1.00 82.94 324 PHE A CA 1
ATOM 2533 C C . PHE A 1 324 ? 17.694 -1.767 15.903 1.00 82.94 324 PHE A C 1
ATOM 2535 O O . PHE A 1 324 ? 18.064 -2.833 15.419 1.00 82.94 324 PHE A O 1
ATOM 2542 N N . ASP A 1 325 ? 17.731 -1.527 17.217 1.00 81.50 325 ASP A N 1
ATOM 2543 C CA . ASP A 1 325 ? 18.314 -2.465 18.186 1.00 81.50 325 ASP A CA 1
ATOM 2544 C C . ASP A 1 325 ? 17.289 -3.464 18.751 1.00 81.50 325 ASP A C 1
ATOM 2546 O O . ASP A 1 325 ? 17.645 -4.582 19.124 1.00 81.50 325 ASP A O 1
ATOM 2550 N N . GLU A 1 326 ? 16.012 -3.076 18.833 1.00 79.75 326 GLU A N 1
ATOM 2551 C CA . GLU A 1 326 ? 14.980 -3.865 19.527 1.00 79.75 326 GLU A CA 1
ATOM 2552 C C . GLU A 1 326 ? 13.916 -4.433 18.587 1.00 79.75 326 GLU A C 1
ATOM 2554 O O . GLU A 1 326 ? 13.393 -5.525 18.822 1.00 79.75 326 GLU A O 1
ATOM 2559 N N . ILE A 1 327 ? 13.546 -3.683 17.548 1.00 81.88 327 ILE A N 1
ATOM 2560 C CA . ILE A 1 327 ? 12.424 -4.005 16.668 1.00 81.88 327 ILE A CA 1
ATOM 2561 C C . ILE A 1 327 ? 12.837 -3.677 15.244 1.00 81.88 327 ILE A C 1
ATOM 2563 O O . ILE A 1 327 ? 13.143 -2.530 14.949 1.00 81.88 327 ILE A O 1
ATOM 2567 N N . GLN A 1 328 ? 12.756 -4.645 14.335 1.00 87.31 328 GLN A N 1
ATOM 2568 C CA . GLN A 1 328 ? 12.944 -4.357 12.916 1.00 87.31 328 GLN A CA 1
ATOM 2569 C C . GLN A 1 328 ? 11.875 -3.344 12.460 1.00 87.31 328 GLN A C 1
ATOM 2571 O O . GLN A 1 328 ? 10.689 -3.697 12.455 1.00 87.31 328 GLN A O 1
ATOM 2576 N N . PRO A 1 329 ? 12.247 -2.094 12.119 1.00 92.25 329 PRO A N 1
ATOM 2577 C CA . PRO A 1 329 ? 11.274 -1.102 11.701 1.00 92.25 329 PRO A CA 1
ATOM 2578 C C . PRO A 1 329 ? 10.746 -1.455 10.315 1.00 92.25 329 PRO A C 1
ATOM 2580 O O . PRO A 1 329 ? 11.484 -1.972 9.475 1.00 92.25 329 PRO A O 1
ATOM 2583 N N . PHE A 1 330 ? 9.475 -1.147 10.077 1.00 93.50 330 PHE A N 1
ATOM 2584 C CA . PHE A 1 330 ? 8.889 -1.314 8.752 1.00 93.50 330 PHE A CA 1
ATOM 2585 C C . PHE A 1 330 ? 9.316 -0.157 7.855 1.00 93.50 330 PHE A C 1
ATOM 2587 O O . PHE A 1 330 ? 9.176 1.010 8.230 1.00 93.50 330 PHE A O 1
ATOM 2594 N N . GLY A 1 331 ? 9.798 -0.486 6.660 1.00 91.56 331 GLY A N 1
ATOM 2595 C CA . GLY A 1 331 ? 10.180 0.488 5.642 1.00 91.56 331 GLY A CA 1
ATOM 2596 C C . GLY A 1 331 ? 9.277 0.419 4.416 1.00 91.56 331 GLY A C 1
ATOM 2597 O O . GLY A 1 331 ? 8.903 -0.664 3.976 1.00 91.56 331 GLY A O 1
ATOM 2598 N N . ALA A 1 332 ? 8.982 1.573 3.809 1.00 93.69 332 ALA A N 1
ATOM 2599 C CA . ALA A 1 332 ? 8.325 1.612 2.495 1.00 93.69 332 ALA A CA 1
ATOM 2600 C C . ALA A 1 332 ? 9.176 0.930 1.402 1.00 93.69 332 ALA A C 1
ATOM 2602 O O . ALA A 1 332 ? 8.646 0.425 0.410 1.00 93.69 332 ALA A O 1
ATOM 2603 N N . ASP A 1 333 ? 10.488 0.859 1.632 1.00 95.06 333 ASP A N 1
ATOM 2604 C CA . ASP A 1 333 ? 11.468 0.285 0.716 1.00 95.06 333 ASP A CA 1
ATOM 2605 C C . ASP A 1 333 ? 11.520 -1.254 0.728 1.00 95.06 333 ASP A C 1
ATOM 2607 O O . ASP A 1 333 ? 12.135 -1.849 -0.153 1.00 95.06 333 ASP A O 1
ATOM 2611 N N . SER A 1 334 ? 10.855 -1.904 1.692 1.00 95.31 334 SER A N 1
ATOM 2612 C CA . SER A 1 334 ? 10.786 -3.363 1.826 1.00 95.31 334 SER A CA 1
ATOM 2613 C C . SER A 1 334 ? 9.462 -3.892 1.282 1.00 95.31 334 SER A C 1
ATOM 2615 O O . SER A 1 334 ? 8.383 -3.588 1.797 1.00 95.31 334 SER A O 1
ATOM 2617 N N . TYR A 1 335 ? 9.521 -4.719 0.243 1.00 95.94 335 TYR A N 1
ATOM 2618 C CA . TYR A 1 335 ? 8.340 -5.341 -0.346 1.00 95.94 335 TYR A CA 1
ATOM 2619 C C . TYR A 1 335 ? 7.614 -6.232 0.659 1.00 95.94 335 TYR A C 1
ATOM 2621 O O . TYR A 1 335 ? 6.384 -6.238 0.724 1.00 95.94 335 TYR A O 1
ATOM 2629 N N . GLU A 1 336 ? 8.370 -6.983 1.454 1.00 95.88 336 GLU A N 1
ATOM 2630 C CA . GLU A 1 336 ? 7.847 -7.886 2.469 1.00 95.88 336 GLU A CA 1
ATOM 2631 C C . GLU A 1 336 ? 7.047 -7.120 3.532 1.00 95.88 336 GLU A C 1
ATOM 2633 O O . GLU A 1 336 ? 5.914 -7.510 3.840 1.00 95.88 336 GLU A O 1
ATOM 2638 N N . ASP A 1 337 ? 7.584 -5.998 4.021 1.00 96.25 337 ASP A N 1
ATOM 2639 C CA . ASP A 1 337 ? 6.906 -5.133 4.993 1.00 96.25 337 ASP A CA 1
ATOM 2640 C C . ASP A 1 337 ? 5.616 -4.572 4.393 1.00 96.25 337 ASP A C 1
ATOM 2642 O O . ASP A 1 337 ? 4.534 -4.673 4.983 1.00 96.25 337 ASP A O 1
ATOM 2646 N N . MET A 1 338 ? 5.700 -4.052 3.168 1.00 95.81 338 MET A N 1
ATOM 2647 C CA . MET A 1 338 ? 4.556 -3.483 2.462 1.00 95.81 338 MET A CA 1
ATOM 2648 C C . MET A 1 338 ? 3.471 -4.529 2.199 1.00 95.81 338 MET A C 1
ATOM 2650 O O . MET A 1 338 ? 2.284 -4.250 2.374 1.00 95.81 338 MET A O 1
ATOM 2654 N N . MET A 1 339 ? 3.836 -5.771 1.881 1.00 94.56 339 MET A N 1
ATOM 2655 C CA . MET A 1 339 ? 2.871 -6.860 1.740 1.00 94.56 339 MET A CA 1
ATOM 2656 C C . MET A 1 339 ? 2.153 -7.185 3.054 1.00 94.56 339 MET A C 1
ATOM 2658 O O . MET A 1 339 ? 0.951 -7.468 3.036 1.00 94.56 339 MET A O 1
ATOM 2662 N N . VAL A 1 340 ? 2.844 -7.137 4.196 1.00 95.31 340 VAL A N 1
ATOM 2663 C CA . VAL A 1 340 ? 2.209 -7.298 5.514 1.00 95.31 340 VAL A CA 1
ATOM 2664 C C . VAL A 1 340 ? 1.225 -6.153 5.777 1.00 95.31 340 VAL A C 1
ATOM 2666 O O . VAL A 1 340 ? 0.087 -6.401 6.187 1.00 95.31 340 VAL A O 1
ATOM 2669 N N . VAL A 1 341 ? 1.623 -4.916 5.472 1.00 96.06 341 VAL A N 1
ATOM 2670 C CA . VAL A 1 341 ? 0.795 -3.708 5.616 1.00 96.06 341 VAL A CA 1
ATOM 2671 C C . VAL A 1 341 ? -0.471 -3.802 4.760 1.00 96.06 341 VAL A C 1
ATOM 2673 O O . VAL A 1 341 ? -1.578 -3.687 5.292 1.00 96.06 341 VAL A O 1
ATOM 2676 N N . HIS A 1 342 ? -0.340 -4.090 3.462 1.00 93.69 342 HIS A N 1
ATOM 2677 C CA . HIS A 1 342 ? -1.475 -4.203 2.541 1.00 93.69 342 HIS A CA 1
ATOM 2678 C C . HIS A 1 342 ? -2.471 -5.289 2.964 1.00 93.69 342 HIS A C 1
ATOM 2680 O O . HIS A 1 342 ? -3.681 -5.083 2.871 1.00 93.69 342 HIS A O 1
ATOM 2686 N N . ARG A 1 343 ? -1.994 -6.422 3.495 1.00 93.50 343 ARG A N 1
ATOM 2687 C CA . ARG A 1 343 ? -2.867 -7.488 4.016 1.00 93.50 343 ARG A CA 1
ATOM 2688 C C . ARG A 1 343 ? -3.604 -7.070 5.291 1.00 93.50 343 ARG A C 1
ATOM 2690 O O . ARG A 1 343 ? -4.751 -7.457 5.491 1.00 93.50 343 ARG A O 1
ATOM 2697 N N . ALA A 1 344 ? -2.980 -6.275 6.159 1.00 95.69 344 ALA A N 1
ATOM 2698 C CA . ALA A 1 344 ? -3.598 -5.836 7.409 1.00 95.69 344 ALA A CA 1
ATOM 2699 C C . ALA A 1 344 ? -4.627 -4.705 7.223 1.00 95.69 344 ALA A C 1
ATOM 2701 O O . ALA A 1 344 ? -5.549 -4.566 8.032 1.00 95.69 344 ALA A O 1
ATOM 2702 N N . LEU A 1 345 ? -4.491 -3.896 6.170 1.00 95.06 345 LEU A N 1
ATOM 2703 C CA . LEU A 1 345 ? -5.309 -2.701 5.956 1.00 95.06 345 LEU A CA 1
ATOM 2704 C C . LEU A 1 345 ? -6.825 -2.963 5.907 1.00 95.06 345 LEU A C 1
ATOM 2706 O O . LEU A 1 345 ? -7.549 -2.288 6.647 1.00 95.06 345 LEU A O 1
ATOM 2710 N N . PRO A 1 346 ? -7.348 -3.936 5.131 1.00 93.50 346 PRO A N 1
ATOM 2711 C CA . PRO A 1 346 ? -8.782 -4.231 5.120 1.00 93.50 346 PRO A CA 1
ATOM 2712 C C . PRO A 1 346 ? -9.323 -4.621 6.501 1.00 93.50 346 PRO A C 1
ATOM 2714 O O . PRO A 1 346 ? -10.413 -4.191 6.887 1.00 93.50 346 PRO A O 1
ATOM 2717 N N . VAL A 1 347 ? -8.530 -5.372 7.273 1.00 95.69 347 VAL A N 1
ATOM 2718 C CA . VAL A 1 347 ? -8.867 -5.828 8.629 1.00 95.69 347 VAL A CA 1
ATOM 2719 C C . VAL A 1 347 ? -8.964 -4.639 9.589 1.00 95.69 347 VAL A C 1
ATOM 2721 O O . VAL A 1 347 ? -9.972 -4.476 10.280 1.00 95.69 347 VAL A O 1
ATOM 2724 N N . LEU A 1 348 ? -7.956 -3.761 9.591 1.00 97.25 348 LEU A N 1
ATOM 2725 C CA . LEU A 1 348 ? -7.936 -2.551 10.418 1.00 97.25 348 LEU A CA 1
ATOM 2726 C C . LEU A 1 348 ? -9.054 -1.577 10.045 1.00 97.25 348 LEU A C 1
ATOM 2728 O O . LEU A 1 348 ? -9.734 -1.059 10.930 1.00 97.25 348 LEU A O 1
ATOM 2732 N N . ARG A 1 349 ? -9.288 -1.362 8.746 1.00 96.31 349 ARG A N 1
ATOM 2733 C CA . ARG A 1 349 ? -10.366 -0.509 8.228 1.00 96.31 349 ARG A CA 1
ATOM 2734 C C . ARG A 1 349 ? -11.731 -1.001 8.706 1.00 96.31 349 ARG A C 1
ATOM 2736 O O . ARG A 1 349 ? -12.537 -0.204 9.191 1.00 96.31 349 ARG A O 1
ATOM 2743 N N . TYR A 1 350 ? -11.975 -2.311 8.617 1.00 95.69 350 TYR A N 1
ATOM 2744 C CA . TYR A 1 350 ? -13.203 -2.934 9.107 1.00 95.69 350 TYR A CA 1
ATOM 2745 C C . TYR A 1 350 ? -13.377 -2.758 10.624 1.00 95.69 350 TYR A C 1
ATOM 2747 O O . TYR A 1 350 ? -14.436 -2.303 11.073 1.00 95.69 350 TYR A O 1
ATOM 2755 N N . MET A 1 351 ? -12.340 -3.057 11.416 1.00 97.31 351 MET A N 1
ATOM 2756 C CA . MET A 1 351 ? -12.375 -2.884 12.873 1.00 97.31 351 MET A CA 1
ATOM 2757 C C . MET A 1 351 ? -12.634 -1.433 13.267 1.00 97.31 351 MET A C 1
ATOM 2759 O O . MET A 1 351 ? -13.533 -1.169 14.064 1.00 97.31 351 MET A O 1
ATOM 2763 N N . ALA A 1 352 ? -11.877 -0.495 12.693 1.00 97.62 352 ALA A N 1
ATOM 2764 C CA . ALA A 1 352 ? -11.996 0.929 12.974 1.00 97.62 352 ALA A CA 1
ATOM 2765 C C . ALA A 1 352 ? -13.411 1.432 12.667 1.00 97.62 352 ALA A C 1
ATOM 2767 O O . ALA A 1 352 ? -14.026 2.082 13.511 1.00 97.62 352 ALA A O 1
ATOM 2768 N N . ARG A 1 353 ? -13.966 1.074 11.500 1.00 95.56 353 ARG A N 1
ATOM 2769 C CA . ARG A 1 353 ? -15.335 1.444 11.114 1.00 95.56 353 ARG A CA 1
ATOM 2770 C C . ARG A 1 353 ? -16.377 0.867 12.071 1.00 95.56 353 ARG A C 1
ATOM 2772 O O . ARG A 1 353 ? -17.286 1.589 12.476 1.00 95.56 353 ARG A O 1
ATOM 2779 N N . THR A 1 354 ? -16.254 -0.408 12.432 1.00 95.19 354 THR A N 1
ATOM 2780 C CA . THR A 1 354 ? -17.206 -1.102 13.316 1.00 95.19 354 THR A CA 1
ATOM 2781 C C . THR A 1 354 ? -17.187 -0.509 14.724 1.00 95.19 354 THR A C 1
ATOM 2783 O O . THR A 1 354 ? -18.228 -0.113 15.251 1.00 95.19 354 THR A O 1
ATOM 2786 N N . LEU A 1 355 ? -15.994 -0.353 15.304 1.00 95.19 355 LEU A N 1
ATOM 2787 C CA . LEU A 1 355 ? -15.811 0.255 16.620 1.00 95.19 355 LEU A CA 1
ATOM 2788 C C . LEU A 1 355 ? -16.313 1.699 16.643 1.00 95.19 355 LEU A C 1
ATOM 2790 O O . LEU A 1 355 ? -17.065 2.067 17.542 1.00 95.19 355 LEU A O 1
ATOM 2794 N N . LEU A 1 356 ? -15.972 2.505 15.637 1.00 93.88 356 LEU A N 1
ATOM 2795 C CA . LEU A 1 356 ? -16.420 3.893 15.566 1.00 93.88 356 LEU A CA 1
ATOM 2796 C C . LEU A 1 356 ? -17.947 4.003 15.417 1.00 93.88 356 LEU A C 1
ATOM 2798 O O . LEU A 1 356 ? -18.568 4.829 16.079 1.00 93.88 356 LEU A O 1
ATOM 2802 N N . SER A 1 357 ? -18.572 3.134 14.618 1.00 91.56 357 SER A N 1
ATOM 2803 C CA . SER A 1 357 ? -20.036 3.117 14.449 1.00 91.56 357 SER A CA 1
ATOM 2804 C C . SER A 1 357 ? -20.770 2.797 15.754 1.00 91.56 357 SER A C 1
ATOM 2806 O O . SER A 1 357 ? -21.833 3.362 16.021 1.00 91.56 357 SER A O 1
ATOM 2808 N N . SER A 1 358 ? -20.196 1.923 16.588 1.00 89.81 358 SER A N 1
ATOM 2809 C CA . SER A 1 358 ? -20.782 1.562 17.884 1.00 89.81 358 SER A CA 1
ATOM 2810 C C . SER A 1 358 ? -20.826 2.752 18.853 1.00 89.81 358 SER A C 1
ATOM 2812 O O . SER A 1 358 ? -21.865 3.018 19.450 1.00 89.81 358 SER A O 1
ATOM 2814 N N . VAL A 1 359 ? -19.742 3.532 18.959 1.00 88.19 359 VAL A N 1
ATOM 2815 C CA . VAL A 1 359 ? -19.687 4.685 19.876 1.00 88.19 359 VAL A CA 1
ATOM 2816 C C . VAL A 1 359 ? -20.521 5.858 19.370 1.00 88.19 359 VAL A C 1
ATOM 2818 O O . VAL A 1 359 ? -21.160 6.540 20.163 1.00 88.19 359 VAL A O 1
ATOM 2821 N N . VAL A 1 360 ? -20.601 6.040 18.048 1.00 86.69 360 VAL A N 1
ATOM 2822 C CA . VAL A 1 360 ? -21.509 7.017 17.427 1.00 86.69 360 VAL A CA 1
ATOM 2823 C C . VAL A 1 360 ? -22.977 6.650 17.673 1.00 86.69 360 VAL A C 1
ATOM 2825 O O . VAL A 1 360 ? -23.822 7.532 17.787 1.00 86.69 360 VAL A O 1
ATOM 2828 N N . SER A 1 361 ? -23.304 5.358 17.760 1.00 81.38 361 SER A N 1
ATOM 2829 C CA . SER A 1 361 ? -24.674 4.911 18.042 1.00 81.38 361 SER A CA 1
ATOM 2830 C C . SER A 1 361 ? -25.039 5.014 19.522 1.00 81.38 361 SER A C 1
ATOM 2832 O O . SER A 1 361 ? -26.162 5.397 19.836 1.00 81.38 361 SER A O 1
ATOM 2834 N N . ASN A 1 362 ? -24.094 4.746 20.426 1.00 67.56 362 ASN A N 1
ATOM 2835 C CA . ASN A 1 362 ? -24.327 4.810 21.871 1.00 67.56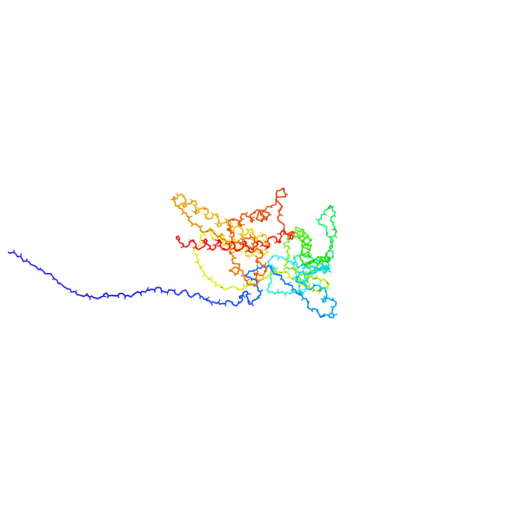 362 ASN A CA 1
ATOM 2836 C C . ASN A 1 362 ? -24.409 6.245 22.415 1.00 67.56 362 ASN A C 1
ATOM 2838 O O . ASN A 1 362 ? -25.153 6.484 23.363 1.00 67.56 362 ASN A O 1
ATOM 2842 N N . GLY A 1 363 ? -23.715 7.208 21.797 1.00 57.19 363 GLY A N 1
ATOM 2843 C CA . GLY A 1 363 ? -23.747 8.622 22.203 1.00 57.19 363 GLY A CA 1
ATOM 2844 C C . GLY A 1 363 ? -25.111 9.319 22.069 1.00 57.19 363 GLY A C 1
ATOM 2845 O O . GLY A 1 363 ? -25.241 10.461 22.490 1.00 57.19 363 GLY A O 1
ATOM 2846 N N . ASN A 1 364 ? -26.120 8.646 21.507 1.00 49.59 364 ASN A N 1
ATOM 2847 C CA . ASN A 1 364 ? -27.479 9.166 21.322 1.00 49.59 364 ASN A CA 1
ATOM 2848 C C . ASN A 1 364 ? -28.476 8.743 22.420 1.00 49.59 364 ASN A C 1
ATOM 2850 O O . ASN A 1 364 ? -29.626 9.173 22.376 1.00 49.59 364 ASN A O 1
ATOM 2854 N N . ASN A 1 365 ? -28.072 7.896 23.374 1.00 43.72 365 ASN A N 1
ATOM 2855 C CA . ASN A 1 365 ? -28.930 7.458 24.487 1.00 43.72 365 ASN A CA 1
ATOM 2856 C C . ASN A 1 365 ? -28.697 8.252 25.790 1.00 43.72 365 ASN A C 1
ATOM 2858 O O . ASN A 1 365 ? -29.223 7.856 26.830 1.00 43.72 365 ASN A O 1
ATOM 2862 N N . GLY A 1 366 ? -27.888 9.317 25.739 1.00 36.06 366 GLY A N 1
ATOM 2863 C CA . GLY A 1 366 ? -27.518 10.162 26.881 1.00 36.06 366 GLY A CA 1
ATOM 2864 C C . GLY A 1 366 ? -28.239 11.498 26.911 1.00 36.06 366 GLY A C 1
ATOM 2865 O O . GLY A 1 366 ? -28.478 12.058 25.816 1.00 36.06 366 GLY A O 1
#